Protein AF-A0A0K1Q9J6-F1 (afdb_monomer_lite)

Structure (mmCIF, N/CA/C/O backbone):
data_AF-A0A0K1Q9J6-F1
#
_entry.id   AF-A0A0K1Q9J6-F1
#
loop_
_atom_site.group_PDB
_atom_site.id
_atom_site.type_symbol
_atom_site.label_atom_id
_atom_site.label_alt_id
_atom_site.label_comp_id
_atom_site.label_asym_id
_atom_site.label_entity_id
_atom_site.label_seq_id
_atom_site.pdbx_PDB_ins_code
_atom_site.Cartn_x
_atom_site.Cartn_y
_atom_site.Cartn_z
_atom_site.occupancy
_atom_site.B_iso_or_equiv
_atom_site.auth_seq_id
_atom_site.auth_comp_id
_atom_site.auth_asym_id
_atom_site.auth_atom_id
_atom_site.pdbx_PDB_model_num
ATOM 1 N N . MET A 1 1 ? -48.939 3.874 54.088 1.00 57.50 1 MET A N 1
ATOM 2 C CA . MET A 1 1 ? -49.411 3.647 52.706 1.00 57.50 1 MET A CA 1
ATOM 3 C C . MET A 1 1 ? -49.747 2.174 52.577 1.00 57.50 1 MET A C 1
ATOM 5 O O . MET A 1 1 ? -48.909 1.376 52.983 1.00 57.50 1 MET A O 1
ATOM 9 N N . PRO A 1 2 ? -50.960 1.811 52.139 1.00 63.78 2 PRO A N 1
ATOM 10 C CA . PRO A 1 2 ? -51.358 0.412 52.052 1.00 63.78 2 PRO A CA 1
ATOM 11 C C . PRO A 1 2 ? -50.502 -0.307 51.004 1.00 63.78 2 PRO A C 1
ATOM 13 O O . PRO A 1 2 ? -50.187 0.255 49.955 1.00 63.78 2 PRO A O 1
ATOM 16 N N . TYR A 1 3 ? -50.098 -1.534 51.323 1.00 59.19 3 TYR A N 1
ATOM 17 C CA . TYR A 1 3 ? -49.205 -2.375 50.519 1.00 59.19 3 TYR A CA 1
ATOM 18 C C . TYR A 1 3 ? -49.756 -2.647 49.103 1.00 59.19 3 TYR A C 1
ATOM 20 O O . TYR A 1 3 ? -48.987 -2.824 48.162 1.00 59.19 3 TYR A O 1
ATOM 28 N N . GLU A 1 4 ? -51.077 -2.567 48.928 1.00 62.69 4 GLU A N 1
ATOM 29 C CA . GLU A 1 4 ? -51.769 -2.695 47.638 1.00 62.69 4 GLU A CA 1
ATOM 30 C C . GLU A 1 4 ? -51.355 -1.607 46.628 1.00 62.69 4 GLU A C 1
ATOM 32 O O . GLU A 1 4 ? -51.083 -1.913 45.471 1.00 62.69 4 GLU A O 1
ATOM 37 N N . ALA A 1 5 ? -51.138 -0.361 47.070 1.00 72.69 5 ALA A N 1
ATOM 38 C CA . ALA A 1 5 ? -50.730 0.736 46.181 1.00 72.69 5 ALA A CA 1
ATOM 39 C C . ALA A 1 5 ? -49.291 0.589 45.633 1.00 72.69 5 ALA A C 1
ATOM 41 O O . ALA A 1 5 ? -48.928 1.222 44.639 1.00 72.69 5 ALA A O 1
ATOM 42 N N . LEU A 1 6 ? -48.449 -0.227 46.279 1.00 75.38 6 LEU A N 1
ATOM 43 C CA . LEU A 1 6 ? -47.089 -0.522 45.813 1.00 75.38 6 LEU A CA 1
ATOM 44 C C . LEU A 1 6 ? -47.075 -1.629 44.750 1.00 75.38 6 LEU A C 1
ATOM 46 O O . LEU A 1 6 ? -46.288 -1.544 43.807 1.00 75.38 6 LEU A O 1
ATOM 50 N N . ALA A 1 7 ? -47.947 -2.634 44.873 1.00 78.62 7 ALA A N 1
ATOM 51 C CA . ALA A 1 7 ? -48.067 -3.709 43.889 1.00 78.62 7 ALA A CA 1
ATOM 52 C C . ALA A 1 7 ? -48.560 -3.176 42.532 1.00 78.62 7 ALA A C 1
ATOM 54 O O . ALA A 1 7 ? -47.941 -3.457 41.501 1.00 78.62 7 ALA A O 1
ATOM 55 N N . ASP A 1 8 ? -49.577 -2.311 42.547 1.00 87.31 8 ASP A N 1
ATOM 56 C CA . ASP A 1 8 ? -50.128 -1.690 41.335 1.00 87.31 8 ASP A CA 1
ATOM 57 C C . ASP A 1 8 ? -49.105 -0.792 40.626 1.00 87.31 8 ASP A C 1
ATOM 59 O O . ASP A 1 8 ? -48.989 -0.798 39.398 1.00 87.31 8 ASP A O 1
ATOM 63 N N . ARG A 1 9 ? -48.282 -0.067 41.394 1.00 89.62 9 ARG A N 1
ATOM 64 C CA . ARG A 1 9 ? -47.224 0.782 40.832 1.00 89.62 9 ARG A CA 1
ATOM 65 C C . ARG A 1 9 ? -46.122 -0.034 40.157 1.00 89.62 9 ARG A C 1
ATOM 67 O O . ARG A 1 9 ? -45.640 0.370 39.099 1.00 89.62 9 ARG A O 1
ATOM 74 N N . THR A 1 10 ? -45.724 -1.167 40.736 1.00 92.81 10 THR A N 1
ATOM 75 C CA . THR A 1 10 ? -44.722 -2.059 40.128 1.00 92.81 10 THR A CA 1
ATOM 76 C C . THR A 1 10 ? -45.243 -2.685 38.837 1.00 92.81 10 THR A C 1
ATOM 78 O O . THR A 1 10 ? -44.521 -2.710 37.839 1.00 92.81 10 THR A O 1
ATOM 81 N N . ALA A 1 11 ? -46.501 -3.137 38.824 1.00 91.94 11 ALA A N 1
ATOM 82 C CA . ALA A 1 11 ? -47.131 -3.682 37.623 1.00 91.94 11 ALA A CA 1
ATOM 83 C C . ALA A 1 11 ? -47.214 -2.633 36.501 1.00 91.94 11 ALA A C 1
ATOM 85 O O . ALA A 1 11 ? -46.849 -2.918 35.359 1.00 91.94 11 ALA A O 1
ATOM 86 N N . TRP A 1 12 ? -47.600 -1.398 36.838 1.00 92.44 12 TRP A N 1
ATOM 87 C CA . TRP A 1 12 ? -47.637 -0.287 35.886 1.00 92.44 12 TRP A CA 1
ATOM 88 C C . TRP A 1 12 ? -46.248 0.052 35.324 1.00 92.44 12 TRP A C 1
ATOM 90 O O . TRP A 1 12 ? -46.089 0.152 34.108 1.00 92.44 12 TRP A O 1
ATOM 100 N N . LEU A 1 13 ? -45.221 0.169 36.178 1.00 94.38 13 LEU A N 1
ATOM 101 C CA . LEU A 1 13 ? -43.847 0.456 35.738 1.00 94.38 13 LEU A CA 1
ATOM 102 C C . LEU A 1 13 ? -43.291 -0.639 34.822 1.00 94.38 13 LEU A C 1
ATOM 104 O O . LEU A 1 13 ? -42.641 -0.331 33.824 1.00 94.38 13 LEU A O 1
ATOM 108 N N . LYS A 1 14 ? -43.568 -1.909 35.135 1.00 95.06 14 LYS A N 1
ATOM 109 C CA . LYS A 1 14 ? -43.167 -3.038 34.291 1.00 95.06 14 LYS A CA 1
ATOM 110 C C . LYS A 1 14 ? -43.821 -2.959 32.910 1.00 95.06 14 LYS A C 1
ATOM 112 O O . LYS A 1 14 ? -43.112 -3.065 31.915 1.00 95.06 14 LYS A O 1
ATOM 117 N N . ALA A 1 15 ? -45.128 -2.698 32.847 1.00 92.88 15 ALA A N 1
ATOM 118 C CA . ALA A 1 15 ? -45.839 -2.550 31.578 1.00 92.88 15 ALA A CA 1
ATOM 119 C C . ALA A 1 15 ? -45.291 -1.381 30.736 1.00 92.88 15 ALA A C 1
ATOM 121 O O . ALA A 1 15 ? -45.141 -1.508 29.522 1.00 92.88 15 ALA A O 1
ATOM 122 N N . GLN A 1 16 ? -44.931 -0.260 31.375 1.00 93.81 16 GLN A N 1
ATOM 123 C CA . GLN A 1 16 ? -44.287 0.869 30.692 1.00 93.81 16 GLN A CA 1
ATOM 124 C C . GLN A 1 16 ? -42.908 0.498 30.132 1.00 93.81 16 GLN A C 1
ATOM 126 O O . GLN A 1 16 ? -42.596 0.833 28.989 1.00 93.81 16 GLN A O 1
ATOM 131 N N . LEU A 1 17 ? -42.094 -0.225 30.905 1.00 92.12 17 LEU A N 1
ATOM 132 C CA . LEU A 1 17 ? -40.771 -0.667 30.464 1.00 92.12 17 LEU A CA 1
ATOM 133 C C . LEU A 1 17 ? -40.861 -1.669 29.305 1.00 92.12 17 LEU A C 1
ATOM 135 O O . LEU A 1 17 ? -40.131 -1.541 28.326 1.00 92.12 17 LEU A O 1
ATOM 139 N N . GLU A 1 18 ? -41.771 -2.639 29.382 1.00 93.06 18 GLU A N 1
ATOM 140 C CA . GLU A 1 18 ? -41.992 -3.618 28.310 1.00 93.06 18 GLU A CA 1
ATOM 141 C C . GLU A 1 18 ? -42.454 -2.936 27.015 1.00 93.06 18 GLU A C 1
ATOM 143 O O . GLU A 1 18 ? -41.951 -3.261 25.937 1.00 93.06 18 GLU A O 1
ATOM 148 N N . ALA A 1 19 ? -43.323 -1.924 27.113 1.00 86.69 19 ALA A N 1
ATOM 149 C CA . ALA A 1 19 ? -43.729 -1.115 25.966 1.00 86.69 19 ALA A CA 1
ATOM 150 C C . ALA A 1 19 ? -42.553 -0.325 25.357 1.00 86.69 19 ALA A C 1
ATOM 152 O O . ALA A 1 19 ? -42.403 -0.285 24.134 1.00 86.69 19 ALA A O 1
ATOM 153 N N . GLN A 1 20 ? -41.679 0.259 26.187 1.00 85.94 20 GLN A N 1
ATOM 154 C CA . GLN A 1 20 ? -40.478 0.964 25.717 1.00 85.94 20 GLN A CA 1
ATOM 155 C C . GLN A 1 20 ? -39.467 0.026 25.044 1.00 85.94 20 GLN A C 1
ATOM 157 O O . GLN A 1 20 ? -38.898 0.375 24.005 1.00 85.94 20 GLN A O 1
ATOM 162 N N . ILE A 1 21 ? -39.260 -1.172 25.596 1.00 84.38 21 ILE A N 1
ATOM 163 C CA . ILE A 1 21 ? -38.384 -2.194 25.006 1.00 84.38 21 ILE A CA 1
ATOM 164 C C . ILE A 1 21 ? -38.940 -2.648 23.655 1.00 84.38 21 ILE A C 1
ATOM 166 O O . ILE A 1 21 ? -38.194 -2.698 22.677 1.00 84.38 21 ILE A O 1
ATOM 170 N N . ALA A 1 22 ? -40.244 -2.921 23.567 1.00 81.75 22 ALA A N 1
ATOM 171 C CA . ALA A 1 22 ? -40.888 -3.311 22.315 1.00 81.75 22 ALA A CA 1
ATOM 172 C C . ALA A 1 22 ? -40.758 -2.219 21.238 1.00 81.75 22 ALA A C 1
ATOM 174 O O . ALA A 1 22 ? -40.391 -2.522 20.102 1.00 81.75 22 ALA A O 1
ATOM 175 N N . ALA A 1 23 ? -40.967 -0.948 21.603 1.00 78.56 23 ALA A N 1
ATOM 176 C CA . ALA A 1 23 ? -40.783 0.183 20.693 1.00 78.56 23 ALA A CA 1
ATOM 177 C C . ALA A 1 23 ? -39.324 0.324 20.222 1.00 78.56 23 ALA A C 1
ATOM 179 O O . ALA A 1 23 ? -39.070 0.546 19.038 1.00 78.56 23 ALA A O 1
ATOM 180 N N . THR A 1 24 ? -38.358 0.139 21.126 1.00 80.06 24 THR A N 1
ATOM 181 C CA . THR A 1 24 ? -36.923 0.206 20.799 1.00 80.06 24 THR A CA 1
ATOM 182 C C . THR A 1 24 ? -36.508 -0.939 19.874 1.00 80.06 24 THR A C 1
ATOM 184 O O . THR A 1 24 ? -35.831 -0.712 18.873 1.00 80.06 24 THR A O 1
ATOM 187 N N . ASN A 1 25 ? -36.967 -2.163 20.141 1.00 80.50 25 ASN A N 1
ATOM 188 C CA . ASN A 1 25 ? -36.672 -3.321 19.297 1.00 80.50 25 ASN A CA 1
ATOM 189 C C . ASN A 1 25 ? -37.279 -3.180 17.896 1.00 80.50 25 ASN A C 1
ATOM 191 O O . ASN A 1 25 ? -36.620 -3.506 16.912 1.00 80.50 25 ASN A O 1
ATOM 195 N N . ALA A 1 26 ? -38.492 -2.632 17.783 1.00 79.25 26 ALA A N 1
ATOM 196 C CA . ALA A 1 26 ? -39.108 -2.348 16.487 1.00 79.25 26 ALA A CA 1
ATOM 197 C C . ALA A 1 26 ? -38.316 -1.308 15.668 1.00 79.25 26 ALA A C 1
ATOM 199 O O . ALA A 1 26 ? -38.287 -1.381 14.443 1.00 79.25 26 ALA A O 1
ATOM 200 N N . ILE A 1 27 ? -37.644 -0.361 16.332 1.00 81.25 27 ILE A N 1
ATOM 201 C CA . ILE A 1 27 ? -36.769 0.636 15.694 1.00 81.25 27 ILE A CA 1
ATOM 202 C C . ILE A 1 27 ? -35.437 0.023 15.235 1.00 81.25 27 ILE A C 1
ATOM 204 O O . ILE A 1 27 ? -34.926 0.408 14.184 1.00 81.25 27 ILE A O 1
ATOM 208 N N . LEU A 1 28 ? -34.880 -0.907 16.016 1.00 80.56 28 LEU A N 1
ATOM 209 C CA . LEU A 1 28 ? -33.555 -1.496 15.787 1.00 80.56 28 LEU A CA 1
ATOM 210 C C . LEU A 1 28 ? -33.562 -2.748 14.902 1.00 80.56 28 LEU A C 1
ATOM 212 O O . LEU A 1 28 ? -32.494 -3.202 14.497 1.00 80.56 28 LEU A O 1
ATOM 216 N N . THR A 1 29 ? -34.732 -3.320 14.612 1.00 91.44 29 THR A N 1
ATOM 217 C CA . THR A 1 29 ? -34.830 -4.498 13.744 1.00 91.44 29 THR A CA 1
ATOM 218 C C . THR A 1 29 ? -34.425 -4.119 12.311 1.00 91.44 29 THR A C 1
ATOM 220 O O . THR A 1 29 ? -35.027 -3.200 11.748 1.00 91.44 29 THR A O 1
ATOM 223 N N . PRO A 1 30 ? -33.431 -4.803 11.707 1.00 93.25 30 PRO A N 1
ATOM 224 C CA . PRO A 1 30 ? -33.039 -4.580 10.319 1.00 93.25 30 PRO A CA 1
ATOM 225 C C . PRO A 1 30 ? -34.210 -4.725 9.346 1.00 93.25 30 PRO A C 1
ATOM 227 O O . PRO A 1 30 ? -35.015 -5.652 9.449 1.00 93.25 30 PRO A O 1
ATOM 230 N N . LEU A 1 31 ? -34.297 -3.811 8.383 1.00 95.00 31 LEU A N 1
ATOM 231 C CA . LEU A 1 31 ? -35.274 -3.876 7.302 1.00 95.00 31 LEU A CA 1
ATOM 232 C C . LEU A 1 31 ? -34.681 -4.645 6.124 1.00 95.00 31 LEU A C 1
ATOM 234 O O . LEU A 1 31 ? -33.583 -4.339 5.674 1.00 95.00 31 LEU A O 1
ATOM 238 N N . ALA A 1 32 ? -35.439 -5.578 5.554 1.00 95.50 32 ALA A N 1
ATOM 239 C CA . ALA A 1 32 ? -34.946 -6.424 4.466 1.00 95.50 32 ALA A CA 1
ATOM 240 C C . ALA A 1 32 ? -34.764 -5.694 3.115 1.00 95.50 32 ALA A C 1
ATOM 242 O O . ALA A 1 32 ? -34.179 -6.255 2.191 1.00 95.50 32 ALA A O 1
ATOM 243 N N . SER A 1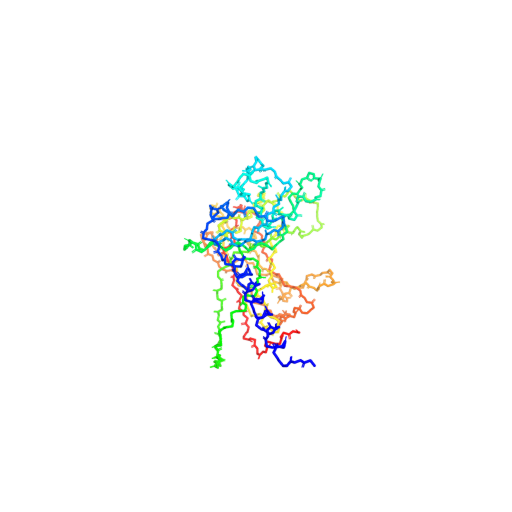 33 ? -35.321 -4.486 2.939 1.00 95.56 33 SER A N 1
ATOM 244 C CA . SER A 1 33 ? -35.256 -3.751 1.665 1.00 95.56 33 SER A CA 1
ATOM 245 C C . SER A 1 33 ? -35.577 -2.258 1.799 1.00 95.56 33 SER A C 1
ATOM 247 O O . SER A 1 33 ? -36.209 -1.828 2.765 1.00 95.56 33 SER A O 1
ATOM 249 N N . LEU A 1 34 ? -35.223 -1.472 0.774 1.00 94.19 34 LEU A N 1
ATOM 250 C CA . LEU A 1 34 ? -35.611 -0.057 0.661 1.00 94.19 34 LEU A CA 1
ATOM 251 C C . LEU A 1 34 ? -37.132 0.133 0.518 1.00 94.19 34 LEU A C 1
ATOM 253 O O . LEU A 1 34 ? -37.667 1.136 0.978 1.00 94.19 34 LEU A O 1
ATOM 257 N N . ALA A 1 35 ? -37.853 -0.840 -0.050 1.00 95.06 35 ALA A N 1
ATOM 258 C CA . ALA A 1 35 ? -39.316 -0.802 -0.100 1.00 95.06 35 ALA A CA 1
ATOM 259 C C . ALA A 1 35 ? -39.931 -0.898 1.308 1.00 95.06 35 ALA A C 1
ATOM 261 O O . ALA A 1 35 ? -40.886 -0.190 1.617 1.00 95.06 35 ALA A O 1
ATOM 262 N N . ALA A 1 36 ? -39.344 -1.723 2.186 1.00 94.56 36 ALA A N 1
ATOM 263 C CA . ALA A 1 36 ? -39.751 -1.793 3.589 1.00 94.56 36 ALA A CA 1
ATOM 264 C C . ALA A 1 36 ? -39.441 -0.489 4.346 1.00 94.56 36 ALA A C 1
ATOM 266 O O . ALA A 1 36 ? -40.216 -0.096 5.213 1.00 94.56 36 ALA A O 1
ATOM 267 N N . LEU A 1 37 ? -38.351 0.203 3.992 1.00 95.19 37 LEU A N 1
ATOM 268 C CA . LEU A 1 37 ? -38.031 1.533 4.519 1.00 95.19 37 LEU A CA 1
ATOM 269 C C . LEU A 1 37 ? -39.063 2.588 4.083 1.00 95.19 37 LEU A C 1
ATOM 271 O O . LEU A 1 37 ? -39.586 3.318 4.923 1.00 95.19 37 LEU A O 1
ATOM 275 N N . ALA A 1 38 ? -39.405 2.629 2.792 1.00 94.62 38 ALA A N 1
ATOM 276 C CA . ALA A 1 38 ? -40.402 3.549 2.237 1.00 94.62 38 ALA A CA 1
ATOM 277 C C . ALA A 1 38 ? -41.807 3.349 2.835 1.00 94.62 38 ALA A C 1
ATOM 279 O O . ALA A 1 38 ? -42.595 4.291 2.904 1.00 94.62 38 ALA A O 1
ATOM 280 N N . ALA A 1 39 ? -42.135 2.123 3.249 1.00 94.38 39 ALA A N 1
ATOM 281 C CA . ALA A 1 39 ? -43.439 1.746 3.790 1.00 94.38 39 ALA A CA 1
ATOM 282 C C . ALA A 1 39 ? -43.630 2.081 5.281 1.00 94.38 39 ALA A C 1
ATOM 284 O O . ALA A 1 39 ? -44.709 1.827 5.816 1.00 94.38 39 ALA A O 1
ATOM 285 N N . ILE A 1 40 ? -42.614 2.617 5.971 1.00 91.62 40 ILE A N 1
ATOM 286 C CA . ILE A 1 40 ? -42.753 3.021 7.376 1.00 91.62 40 ILE A CA 1
ATOM 287 C C . ILE A 1 40 ? -43.750 4.183 7.461 1.00 91.62 40 ILE A C 1
ATOM 289 O O . ILE A 1 40 ? -43.470 5.235 6.888 1.00 91.62 40 ILE A O 1
ATOM 293 N N . PRO A 1 41 ? -44.872 4.031 8.188 1.00 91.44 41 PRO A N 1
ATOM 294 C CA . PRO A 1 41 ? -45.864 5.086 8.306 1.00 91.44 41 PRO A CA 1
ATOM 295 C C . PRO A 1 41 ? -45.416 6.156 9.305 1.00 91.44 41 PRO A C 1
ATOM 297 O O . PRO A 1 41 ? -44.923 5.842 10.392 1.00 91.44 41 PRO A O 1
ATOM 300 N N . SER A 1 42 ? -45.647 7.414 8.953 1.00 88.12 42 SER A N 1
ATOM 301 C CA . SER A 1 42 ? -45.443 8.612 9.765 1.00 88.12 42 SER A CA 1
ATOM 302 C C . SER A 1 42 ? -44.098 8.652 10.501 1.00 88.12 42 SER A C 1
ATOM 304 O O . SER A 1 42 ? -44.083 8.813 11.727 1.00 88.12 42 SER A O 1
ATOM 306 N N . PRO A 1 43 ? -42.953 8.494 9.809 1.00 88.25 43 PRO A N 1
ATOM 307 C CA . PRO A 1 43 ? -41.658 8.566 10.466 1.00 88.25 43 PRO A CA 1
ATOM 308 C C . PRO A 1 43 ? -41.429 9.960 11.063 1.00 88.25 43 PRO A C 1
ATOM 310 O O . PRO A 1 43 ? -41.600 10.992 10.416 1.00 88.25 43 PRO A O 1
ATOM 313 N N . THR A 1 44 ? -41.014 10.004 12.328 1.00 91.12 44 THR A N 1
ATOM 314 C CA . THR A 1 44 ? -40.636 11.259 12.987 1.00 91.12 44 THR A CA 1
ATOM 315 C C . THR A 1 44 ? -39.329 11.778 12.387 1.00 91.12 44 THR A C 1
ATOM 317 O O . THR A 1 44 ? -38.443 10.987 12.050 1.00 91.12 44 THR A O 1
ATOM 320 N N . ASN A 1 45 ? -39.161 13.098 12.286 1.00 93.19 45 ASN A N 1
ATOM 321 C CA . ASN A 1 45 ? -37.906 13.690 11.822 1.00 93.19 45 ASN A CA 1
ATOM 322 C C . ASN A 1 45 ? -36.705 13.142 12.616 1.00 93.19 45 ASN A C 1
ATOM 324 O O . ASN A 1 45 ? -36.781 13.011 13.839 1.00 93.19 45 ASN A O 1
ATOM 328 N N . ARG A 1 46 ? -35.602 12.847 11.922 1.00 90.50 46 ARG A N 1
ATOM 329 C CA . ARG A 1 46 ? -34.374 12.223 12.450 1.00 90.50 46 ARG A CA 1
ATOM 330 C C . ARG A 1 46 ? -34.512 10.773 12.917 1.00 90.50 46 ARG A C 1
ATOM 332 O O . ARG A 1 46 ? -33.594 10.255 13.550 1.00 90.50 46 ARG A O 1
ATOM 339 N N . THR A 1 47 ? -35.607 10.092 12.589 1.00 91.06 47 THR A N 1
ATOM 340 C CA . THR A 1 47 ? -35.706 8.645 12.819 1.00 91.06 47 THR A CA 1
ATOM 341 C C . THR A 1 47 ? -34.613 7.921 12.035 1.00 91.06 47 THR A C 1
ATOM 343 O O . THR A 1 47 ? -34.469 8.152 10.838 1.00 91.06 47 THR A O 1
ATOM 346 N N . VAL A 1 48 ? -33.864 7.037 12.702 1.00 92.38 48 VAL A N 1
ATOM 347 C CA . VAL A 1 48 ? -32.810 6.223 12.079 1.00 92.38 48 VAL A CA 1
ATOM 348 C C . VAL A 1 48 ? -33.313 4.798 11.854 1.00 92.38 48 VAL A C 1
ATOM 350 O O . VAL A 1 48 ? -33.997 4.227 12.713 1.00 92.38 48 VAL A O 1
ATOM 353 N N . ARG A 1 49 ? -32.987 4.222 10.696 1.00 94.31 49 ARG A N 1
ATOM 354 C CA . ARG A 1 49 ? -33.272 2.824 10.345 1.00 94.31 49 ARG A CA 1
ATOM 355 C C . ARG A 1 49 ? -32.079 2.188 9.651 1.00 94.31 49 ARG A C 1
ATOM 357 O O . ARG A 1 49 ? -31.370 2.853 8.903 1.00 94.31 49 ARG A O 1
ATOM 364 N N . PHE A 1 50 ? -31.888 0.895 9.891 1.00 93.06 50 PHE A N 1
ATOM 365 C CA . PHE A 1 50 ? -30.909 0.080 9.182 1.00 93.06 50 PHE A CA 1
ATOM 366 C C . PHE A 1 50 ? -31.624 -0.789 8.147 1.00 93.06 50 PHE A C 1
ATOM 368 O O . PHE A 1 50 ? -32.612 -1.453 8.469 1.00 93.06 50 PHE A O 1
ATOM 375 N N . VAL A 1 51 ? -31.128 -0.777 6.914 1.00 94.75 51 VAL A N 1
ATOM 376 C CA . VAL A 1 51 ? -31.609 -1.620 5.820 1.00 94.75 51 VAL A CA 1
ATOM 377 C C . VAL A 1 51 ? -30.506 -2.603 5.445 1.00 94.75 51 VAL A C 1
ATOM 379 O O . VAL A 1 51 ? -29.387 -2.197 5.118 1.00 94.75 51 VAL A O 1
ATOM 382 N N . ASP A 1 52 ? -30.825 -3.894 5.459 1.00 91.94 52 ASP A N 1
ATOM 383 C CA . ASP A 1 52 ? -29.905 -4.957 5.070 1.00 91.94 52 ASP A CA 1
ATOM 384 C C . ASP A 1 52 ? -29.342 -4.686 3.674 1.00 91.94 52 ASP A C 1
ATOM 386 O O . ASP A 1 52 ? -30.082 -4.401 2.736 1.00 91.94 52 ASP A O 1
ATOM 390 N N . SER A 1 53 ? -28.022 -4.802 3.518 1.00 89.31 53 SER A N 1
ATOM 391 C CA . SER A 1 53 ? -27.279 -4.517 2.272 1.00 89.31 53 SER A CA 1
ATOM 392 C C . SER A 1 53 ? -27.139 -3.050 1.870 1.00 89.31 53 SER A C 1
ATOM 394 O O . SER A 1 53 ? -26.319 -2.760 0.999 1.00 89.31 53 SER A O 1
ATOM 396 N N . PHE A 1 54 ? -27.892 -2.138 2.490 1.00 88.56 54 PHE A N 1
ATOM 397 C CA . PHE A 1 54 ? -27.903 -0.720 2.120 1.00 88.56 54 PHE A CA 1
ATOM 398 C C . PHE A 1 54 ? -27.429 0.215 3.232 1.00 88.56 54 PHE A C 1
ATOM 400 O O . PHE A 1 54 ? -27.089 1.342 2.918 1.00 88.56 54 PHE A O 1
ATOM 407 N N . GLY A 1 55 ? -27.351 -0.221 4.492 1.00 91.88 55 GLY A N 1
ATOM 408 C CA . GLY A 1 55 ? -26.790 0.583 5.582 1.00 91.88 55 GLY A CA 1
ATOM 409 C C . GLY A 1 55 ? -27.821 1.432 6.330 1.00 91.88 55 GLY A C 1
ATOM 410 O O . GLY A 1 55 ? -28.985 1.049 6.456 1.00 91.88 55 GLY A O 1
ATOM 411 N N . PHE A 1 56 ? -27.375 2.556 6.897 1.00 92.75 56 PHE A N 1
ATOM 412 C CA . PHE A 1 56 ? -28.192 3.422 7.751 1.00 92.75 56 PHE A CA 1
ATOM 413 C C . PHE A 1 56 ? -28.851 4.556 6.969 1.00 92.75 56 PHE A C 1
ATOM 415 O O . PHE A 1 56 ? -28.217 5.224 6.151 1.00 92.75 56 PHE A O 1
ATOM 422 N N . PHE A 1 57 ? -30.113 4.820 7.295 1.00 94.12 57 PHE A N 1
ATOM 423 C CA . PHE A 1 57 ? -30.910 5.913 6.754 1.00 94.12 57 PHE A CA 1
ATOM 424 C C . PHE A 1 57 ? -31.483 6.768 7.880 1.00 94.12 57 PHE A C 1
ATOM 426 O O . PHE A 1 57 ? -31.887 6.249 8.921 1.00 94.12 57 PHE A O 1
ATOM 433 N N . ILE A 1 58 ? -31.553 8.076 7.646 1.00 94.12 58 ILE A N 1
ATOM 434 C CA . ILE A 1 58 ? -32.133 9.072 8.546 1.00 94.12 58 ILE A CA 1
ATOM 435 C C . ILE A 1 58 ? -33.299 9.737 7.824 1.00 94.12 58 ILE A C 1
ATOM 437 O O . ILE A 1 58 ? -33.127 10.261 6.726 1.00 94.12 58 ILE A O 1
ATOM 441 N N . PHE A 1 59 ? -34.478 9.739 8.438 1.00 94.50 59 PHE A N 1
ATOM 442 C CA . PHE A 1 59 ? -35.623 10.459 7.893 1.00 94.50 59 PHE A CA 1
ATOM 443 C C . PHE A 1 59 ? -35.464 11.972 8.084 1.00 94.50 59 PHE A C 1
ATOM 445 O O . PHE A 1 59 ? -35.213 12.434 9.201 1.00 94.50 59 PHE A O 1
ATOM 452 N N . ASP A 1 60 ? -35.637 12.740 7.013 1.00 93.56 60 ASP A N 1
ATOM 453 C CA . ASP A 1 60 ? -35.653 14.201 7.006 1.00 93.56 60 ASP A CA 1
ATOM 454 C C . ASP A 1 60 ? -37.019 14.699 6.521 1.00 93.56 60 ASP A C 1
ATOM 456 O O . ASP A 1 60 ? -37.339 14.656 5.330 1.00 93.56 60 ASP A O 1
ATOM 460 N N . SER A 1 61 ? -37.826 15.197 7.460 1.00 93.62 61 SER A N 1
ATOM 461 C CA . SER A 1 61 ? -39.171 15.711 7.175 1.00 93.62 61 SER A CA 1
ATOM 462 C C . SER A 1 61 ? -39.168 17.088 6.501 1.00 93.62 61 SER A C 1
ATOM 464 O O . SER A 1 61 ? -40.232 17.620 6.195 1.00 93.62 61 SER A O 1
ATOM 466 N N . THR A 1 62 ? -37.999 17.720 6.336 1.00 91.44 62 THR A N 1
ATOM 467 C CA . THR A 1 62 ? -37.872 19.028 5.668 1.00 91.44 62 THR A CA 1
ATOM 468 C C . THR A 1 62 ? -37.722 18.907 4.153 1.00 91.44 62 THR A C 1
ATOM 470 O O . THR A 1 62 ? -37.780 19.914 3.448 1.00 91.44 62 THR A O 1
ATOM 473 N N . LYS A 1 63 ? -37.533 17.682 3.650 1.00 88.31 63 LYS A N 1
ATOM 474 C CA . LYS A 1 63 ? -37.405 17.376 2.224 1.00 88.31 63 LYS A CA 1
ATOM 475 C C . LYS A 1 63 ? -38.743 16.985 1.620 1.00 88.31 63 LYS A C 1
ATOM 477 O O . LYS A 1 63 ? -39.619 16.467 2.311 1.00 88.31 63 LYS A O 1
ATOM 482 N N . SER A 1 64 ? -38.914 17.240 0.329 1.00 87.00 64 SER A N 1
ATOM 483 C CA . SER A 1 64 ? -40.096 16.784 -0.391 1.00 87.00 64 SER A CA 1
ATOM 484 C C . SER A 1 64 ? -39.842 15.395 -0.975 1.00 87.00 64 SER A C 1
ATOM 486 O O . SER A 1 64 ? 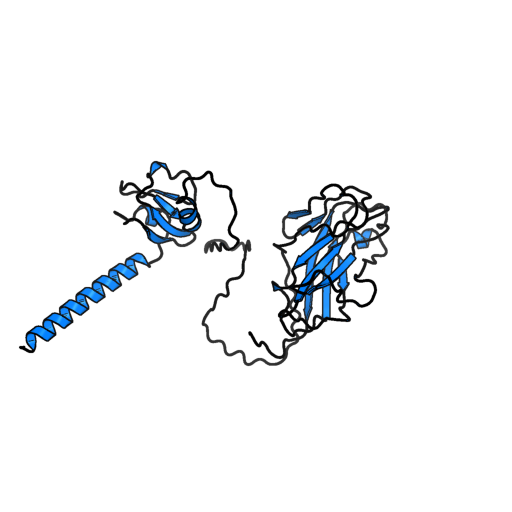-38.719 15.063 -1.344 1.00 87.00 64 SER A O 1
ATOM 488 N N . ALA A 1 65 ? -40.892 14.579 -1.094 1.00 81.69 65 ALA A N 1
ATOM 489 C CA . ALA A 1 65 ? -40.789 13.266 -1.736 1.00 81.69 65 ALA A CA 1
ATOM 490 C C . ALA A 1 65 ? -40.301 13.356 -3.198 1.00 81.69 65 ALA A C 1
ATOM 492 O O . ALA A 1 65 ? -39.723 12.404 -3.711 1.00 81.69 65 ALA A O 1
ATOM 493 N N . GLY A 1 66 ? -40.515 14.506 -3.850 1.00 82.50 66 GLY A N 1
ATOM 494 C CA . GLY A 1 66 ? -40.045 14.788 -5.205 1.00 82.50 66 GLY A CA 1
ATOM 495 C C . GLY A 1 66 ? -38.548 15.078 -5.308 1.00 82.50 66 GLY A C 1
ATOM 496 O O . GLY A 1 66 ? -38.045 15.116 -6.419 1.00 82.50 66 GLY A O 1
ATOM 497 N N . ASP A 1 67 ? -37.835 15.246 -4.188 1.00 82.06 67 ASP A N 1
ATOM 498 C CA . ASP A 1 67 ? -36.379 15.444 -4.189 1.00 82.06 67 ASP A CA 1
ATOM 499 C C . ASP A 1 67 ? -35.603 14.104 -4.236 1.00 82.06 67 ASP A C 1
ATOM 501 O O . ASP A 1 67 ? -34.377 14.101 -4.124 1.00 82.06 67 ASP A O 1
ATOM 505 N N . ALA A 1 68 ? -36.293 12.959 -4.369 1.00 78.88 68 ALA A N 1
ATOM 506 C CA . ALA A 1 68 ? -35.706 11.613 -4.417 1.00 78.88 68 ALA A CA 1
ATOM 507 C C . ALA A 1 68 ? -35.098 11.263 -5.791 1.00 78.88 68 ALA A C 1
ATOM 509 O O . ALA A 1 68 ? -35.443 10.245 -6.392 1.00 78.88 68 ALA A O 1
ATOM 510 N N . ASP A 1 69 ? -34.207 12.111 -6.301 1.00 79.81 69 ASP A N 1
ATOM 511 C CA . ASP A 1 69 ? -33.593 11.944 -7.628 1.00 79.81 69 ASP A CA 1
ATOM 512 C C . ASP A 1 69 ? -32.235 11.216 -7.587 1.00 79.81 69 ASP A C 1
ATOM 514 O O . ASP A 1 69 ? -31.549 11.091 -8.605 1.00 79.81 69 ASP A O 1
ATOM 518 N N . ASP A 1 70 ? -31.822 10.719 -6.420 1.00 81.62 70 ASP A N 1
ATOM 519 C CA . ASP A 1 70 ? -30.514 10.103 -6.214 1.00 81.62 70 ASP A CA 1
ATOM 520 C C . ASP A 1 70 ? -30.622 8.699 -5.581 1.00 81.62 70 ASP A C 1
ATOM 522 O O . ASP A 1 70 ? -31.561 8.412 -4.841 1.00 81.62 70 ASP A O 1
ATOM 526 N N . PRO A 1 71 ? -29.666 7.786 -5.846 1.00 81.06 71 PRO A N 1
ATOM 527 C CA . PRO A 1 71 ? -29.732 6.404 -5.357 1.00 81.06 71 PRO A CA 1
ATOM 528 C C . PRO A 1 71 ? -29.546 6.265 -3.835 1.00 81.06 71 PRO A C 1
ATOM 530 O O . PRO A 1 71 ? -29.596 5.149 -3.315 1.00 81.06 71 PRO A O 1
ATOM 533 N N . PHE A 1 72 ? -29.298 7.364 -3.121 1.00 88.62 72 PHE A N 1
ATOM 534 C CA . PHE A 1 72 ? -29.088 7.419 -1.677 1.00 88.62 72 PHE A CA 1
ATOM 535 C C . PHE A 1 72 ? -30.249 8.090 -0.933 1.00 88.62 72 PHE A C 1
ATOM 537 O O . PHE A 1 72 ? -30.163 8.268 0.289 1.00 88.62 72 PHE A O 1
ATOM 544 N N . SER A 1 73 ? -31.340 8.415 -1.630 1.00 92.69 73 SER A N 1
ATOM 545 C CA . SER A 1 73 ? -32.587 8.884 -1.040 1.00 92.69 73 SER A CA 1
ATOM 546 C C . SER A 1 73 ? -33.753 7.938 -1.350 1.00 92.69 73 SER A C 1
ATOM 548 O O . SER A 1 73 ? -33.824 7.303 -2.400 1.00 92.69 73 SER A O 1
ATOM 550 N N . VAL A 1 74 ? -34.671 7.791 -0.391 1.00 94.06 74 VAL A N 1
ATOM 551 C CA . VAL A 1 74 ? -35.890 6.984 -0.547 1.00 94.06 74 VAL A CA 1
ATOM 552 C C . VAL A 1 74 ? -37.087 7.792 -0.070 1.00 94.06 74 VAL A C 1
ATOM 554 O O . VAL A 1 74 ? -37.152 8.195 1.092 1.00 94.06 74 VAL A O 1
ATOM 557 N N . ALA A 1 75 ? -38.053 8.017 -0.956 1.00 94.12 75 ALA A N 1
ATOM 558 C CA . ALA A 1 75 ? -39.297 8.686 -0.600 1.00 94.12 75 ALA A CA 1
ATOM 559 C C . ALA A 1 75 ? -40.153 7.839 0.350 1.00 94.12 75 ALA A C 1
ATOM 561 O O . ALA A 1 75 ? -40.295 6.627 0.168 1.00 94.12 75 ALA A O 1
ATOM 562 N N . ALA A 1 76 ? -40.750 8.483 1.355 1.00 91.75 76 ALA A N 1
ATOM 563 C CA . ALA A 1 76 ? -41.807 7.858 2.140 1.00 91.75 76 ALA A CA 1
ATOM 564 C C . ALA A 1 76 ? -43.045 7.627 1.255 1.00 91.75 76 ALA A C 1
ATOM 566 O O . ALA A 1 76 ? -43.479 8.510 0.516 1.00 91.75 76 ALA A O 1
ATOM 567 N N . SER A 1 77 ? -43.596 6.415 1.304 1.00 89.62 77 SER A N 1
ATOM 568 C CA . SER A 1 77 ? -44.700 5.989 0.429 1.00 89.62 77 SER A CA 1
ATOM 569 C C . SER A 1 77 ? -46.093 6.262 1.002 1.00 89.62 77 SER A C 1
ATOM 571 O O . SER A 1 77 ? -47.091 6.106 0.303 1.00 89.62 77 SER A O 1
ATOM 573 N N . ASP A 1 78 ? -46.180 6.698 2.257 1.00 82.25 78 ASP A N 1
ATOM 574 C CA . ASP A 1 78 ? -47.431 6.945 2.980 1.00 82.25 78 ASP A CA 1
ATOM 575 C C . ASP A 1 78 ? -48.029 8.341 2.721 1.00 82.25 78 ASP A C 1
ATOM 577 O O . ASP A 1 78 ? -49.030 8.721 3.328 1.00 82.25 78 ASP A O 1
ATOM 581 N N . GLY A 1 79 ? -47.419 9.112 1.816 1.00 75.31 79 GLY A N 1
ATOM 582 C CA . GLY A 1 79 ? -47.828 10.476 1.490 1.00 75.31 79 GLY A CA 1
ATOM 583 C C . GLY A 1 79 ? -47.367 11.522 2.506 1.00 75.31 79 GLY A C 1
ATOM 584 O O . GLY A 1 79 ? -47.716 12.695 2.355 1.00 75.31 79 GLY A O 1
ATOM 585 N N . THR A 1 80 ? -46.578 11.146 3.521 1.00 77.88 80 THR A N 1
ATOM 586 C CA . THR A 1 80 ? -45.923 12.131 4.384 1.00 77.88 80 THR A CA 1
ATOM 587 C C . THR A 1 80 ? -44.831 12.872 3.619 1.00 77.88 80 THR A C 1
ATOM 589 O O . THR A 1 80 ? -44.106 12.310 2.799 1.00 77.88 80 THR A O 1
ATOM 592 N N . SER A 1 81 ? -44.720 14.179 3.859 1.00 82.62 81 SER A N 1
ATOM 593 C CA . SER A 1 81 ? -43.617 14.974 3.324 1.00 82.62 81 SER A CA 1
ATOM 594 C C . SER A 1 81 ? -42.314 14.574 4.024 1.00 82.62 81 SER A C 1
ATOM 596 O O . SER A 1 81 ? -42.174 14.790 5.231 1.00 82.62 81 SER A O 1
ATOM 598 N N . GLY A 1 82 ? -41.372 13.998 3.280 1.00 90.00 82 GLY A N 1
ATOM 599 C CA . GLY A 1 82 ? -40.027 13.706 3.765 1.00 90.00 82 GLY A CA 1
ATOM 600 C C . GLY A 1 82 ? -39.280 12.690 2.909 1.00 90.00 82 GLY A C 1
ATOM 601 O O . GLY A 1 82 ? -39.861 12.013 2.059 1.00 90.00 82 GLY A O 1
ATOM 602 N N . LEU A 1 83 ? -37.976 12.582 3.160 1.00 93.62 83 LEU A N 1
ATOM 603 C CA . LEU A 1 83 ? -37.091 11.606 2.526 1.00 93.62 83 LEU A CA 1
ATOM 604 C C . LEU A 1 83 ? -36.288 10.846 3.571 1.00 93.62 83 LEU A C 1
ATOM 606 O O . LEU A 1 83 ? -35.806 11.420 4.545 1.00 93.62 83 LEU A O 1
ATOM 610 N N . TRP A 1 84 ? -36.066 9.563 3.327 1.00 94.19 84 TRP A N 1
ATOM 611 C CA . TRP A 1 84 ? -35.000 8.821 3.977 1.00 94.19 84 TRP A CA 1
ATOM 612 C C . TRP A 1 84 ? -33.692 9.109 3.258 1.00 94.19 84 TRP A C 1
ATOM 614 O O . TRP A 1 84 ? -33.557 8.800 2.079 1.00 94.19 84 TRP A O 1
ATOM 624 N N . LEU A 1 85 ? -32.730 9.686 3.966 1.00 93.50 85 LEU A N 1
ATOM 625 C CA . LEU A 1 85 ? -31.403 9.988 3.445 1.00 93.50 85 LEU A CA 1
ATOM 626 C C . LEU A 1 85 ? -30.415 8.970 3.995 1.00 93.50 85 LEU A C 1
ATOM 628 O O . LEU A 1 85 ? -30.345 8.773 5.210 1.00 93.50 85 LEU A O 1
ATOM 632 N N . HIS A 1 86 ? -29.628 8.346 3.128 1.00 92.38 86 HIS A N 1
ATOM 633 C CA . HIS A 1 86 ? -28.526 7.505 3.574 1.00 92.38 86 HIS A CA 1
ATOM 634 C C . HIS A 1 86 ? -27.566 8.341 4.446 1.00 92.38 86 HIS A C 1
ATOM 636 O O . HIS A 1 86 ? -27.236 9.478 4.095 1.00 92.38 86 HIS A O 1
ATOM 642 N N . GLU A 1 87 ? -27.115 7.806 5.587 1.00 80.62 87 GLU A N 1
ATOM 643 C CA . GLU A 1 87 ? -26.393 8.549 6.643 1.00 80.62 87 GLU A CA 1
ATOM 644 C C . GLU A 1 87 ? -25.168 9.313 6.112 1.00 80.62 87 GLU A C 1
ATOM 646 O O . GLU A 1 87 ? -24.867 10.419 6.558 1.00 80.62 87 GLU A O 1
ATOM 651 N N . LEU A 1 88 ? -24.530 8.773 5.075 1.00 71.81 88 LEU A N 1
ATOM 652 C CA . LEU A 1 88 ? -23.431 9.422 4.360 1.00 71.81 88 LEU A CA 1
ATOM 653 C C . LEU A 1 88 ? -23.742 10.790 3.762 1.00 71.81 88 LEU A C 1
ATOM 655 O O . LEU A 1 88 ? -22.816 11.557 3.538 1.00 71.81 88 LEU A O 1
ATOM 659 N N . PHE A 1 89 ? -25.003 11.079 3.454 1.00 59.94 89 PHE A N 1
ATOM 660 C CA . PHE A 1 89 ? -25.430 12.300 2.771 1.00 59.94 89 PHE A CA 1
ATOM 661 C C . PHE A 1 89 ? -26.178 13.259 3.708 1.00 59.94 89 PHE A C 1
ATOM 663 O O . PHE A 1 89 ? -26.213 14.467 3.460 1.00 59.94 89 PHE A O 1
ATOM 670 N N . ALA A 1 90 ? -26.714 12.760 4.827 1.00 57.09 90 ALA A N 1
ATOM 671 C CA . ALA A 1 90 ? -27.497 13.552 5.778 1.00 57.09 90 ALA A CA 1
ATOM 672 C C . ALA A 1 90 ? -26.675 14.649 6.493 1.00 57.09 90 ALA A C 1
ATOM 674 O O . ALA A 1 90 ? -27.219 15.686 6.875 1.00 57.09 90 ALA A O 1
ATOM 675 N N . THR A 1 91 ? -25.362 14.465 6.647 1.00 53.97 91 THR A N 1
ATOM 676 C CA . THR A 1 91 ? -24.446 15.452 7.252 1.00 53.97 91 THR A CA 1
ATOM 677 C C . THR A 1 91 ? -24.017 16.569 6.297 1.00 53.97 91 THR A C 1
ATOM 679 O O . THR A 1 91 ? -23.555 17.609 6.761 1.00 53.97 91 THR A O 1
ATOM 682 N N . PHE A 1 92 ? -24.205 16.411 4.982 1.00 50.16 92 PHE A N 1
ATOM 683 C CA . PHE A 1 92 ? -23.687 17.349 3.976 1.00 50.16 92 PHE A CA 1
ATOM 684 C C . PHE A 1 92 ? -24.675 18.460 3.584 1.00 50.16 92 PHE A C 1
ATOM 686 O O . PHE A 1 92 ? -24.252 19.537 3.168 1.00 50.16 92 PHE A O 1
ATOM 693 N N . ASN A 1 93 ? -25.982 18.248 3.768 1.00 51.53 93 ASN A N 1
ATOM 694 C CA . ASN A 1 93 ? -27.025 19.170 3.294 1.00 51.53 93 ASN A CA 1
ATOM 695 C C . ASN A 1 93 ? -27.459 20.257 4.295 1.00 51.53 93 ASN A C 1
ATOM 697 O O . ASN A 1 93 ? -28.294 21.096 3.960 1.00 51.53 93 ASN A O 1
ATOM 701 N N . ALA A 1 94 ? -26.894 20.297 5.505 1.00 51.84 94 ALA A N 1
ATOM 702 C CA . ALA A 1 94 ? -27.299 21.260 6.535 1.00 51.84 94 ALA A CA 1
ATOM 703 C C . ALA A 1 94 ? -26.719 22.686 6.356 1.00 51.84 94 ALA A C 1
ATOM 705 O O . ALA A 1 94 ? -27.084 23.576 7.118 1.00 51.84 94 ALA A O 1
ATOM 706 N N . ALA A 1 95 ? -25.830 22.926 5.378 1.00 46.91 95 ALA A N 1
ATOM 707 C CA . ALA A 1 95 ? -25.011 24.150 5.316 1.00 46.91 95 ALA A CA 1
ATOM 708 C C . ALA A 1 95 ? -25.240 25.086 4.105 1.00 46.91 95 ALA A C 1
ATOM 710 O O . ALA A 1 95 ? -24.453 26.008 3.913 1.00 46.91 95 ALA A O 1
ATOM 711 N N . GLY A 1 96 ? -26.290 24.900 3.292 1.00 43.81 96 GLY A N 1
ATOM 712 C CA . GLY A 1 96 ? -26.765 25.913 2.324 1.00 43.81 96 GLY A CA 1
ATOM 713 C C . GLY A 1 96 ? -25.768 26.422 1.262 1.00 43.81 96 GLY A C 1
ATOM 714 O O . GLY A 1 96 ? -26.018 27.459 0.652 1.00 43.81 96 GLY A O 1
ATOM 715 N N . GLY A 1 97 ? -24.649 25.732 1.029 1.00 41.25 97 GLY A N 1
ATOM 716 C CA . GLY A 1 97 ? -23.603 26.125 0.081 1.00 41.25 97 GLY A CA 1
ATOM 717 C C . GLY A 1 97 ? -23.335 25.043 -0.963 1.00 41.25 97 GLY A C 1
ATOM 718 O O . GLY A 1 97 ? -23.435 23.855 -0.672 1.00 41.25 97 GLY A O 1
ATOM 719 N N . ILE A 1 98 ? -22.993 25.471 -2.182 1.00 37.31 98 ILE A N 1
ATOM 720 C CA . ILE A 1 98 ? -22.689 24.619 -3.344 1.00 37.31 98 ILE A CA 1
ATOM 721 C C . ILE A 1 98 ? -21.684 23.519 -2.937 1.00 37.31 98 ILE A C 1
ATOM 723 O O . ILE A 1 98 ? -20.579 23.853 -2.493 1.00 37.31 98 ILE A O 1
ATOM 727 N N . PRO A 1 99 ? -22.015 22.222 -3.077 1.00 40.22 99 PRO A N 1
ATOM 728 C CA . PRO A 1 99 ? -21.167 21.159 -2.561 1.00 40.22 99 PRO A CA 1
ATOM 729 C C . PRO A 1 99 ? -19.892 21.014 -3.402 1.00 40.22 99 PRO A C 1
ATOM 731 O O . PRO A 1 99 ? -19.933 20.703 -4.591 1.00 40.22 99 PRO A O 1
ATOM 734 N N . ARG A 1 100 ? -18.731 21.193 -2.761 1.00 34.34 100 ARG A N 1
ATOM 735 C CA . ARG A 1 100 ? -17.460 20.625 -3.227 1.00 34.34 100 ARG A CA 1
ATOM 736 C C . ARG A 1 100 ? -17.281 19.264 -2.568 1.00 34.34 100 ARG A C 1
ATOM 738 O O . ARG A 1 100 ? -17.159 19.171 -1.350 1.00 34.34 100 ARG A O 1
ATOM 745 N N . MET A 1 101 ? -17.241 18.221 -3.388 1.00 33.34 101 MET A N 1
ATOM 746 C CA . MET A 1 101 ? -16.959 16.846 -2.988 1.00 33.34 101 MET A CA 1
ATOM 747 C C . MET A 1 101 ? -15.556 16.755 -2.369 1.00 33.34 101 MET A C 1
ATOM 749 O O . MET A 1 101 ? -14.554 16.664 -3.071 1.00 33.34 101 MET A O 1
ATOM 753 N N . THR A 1 102 ? -15.484 16.788 -1.039 1.00 33.88 102 THR A N 1
ATOM 754 C CA . THR A 1 102 ? -14.327 16.293 -0.288 1.00 33.88 102 THR A CA 1
ATOM 755 C C . THR A 1 102 ? -14.773 14.995 0.364 1.00 33.88 102 THR A C 1
ATOM 757 O O . THR A 1 102 ? -15.460 15.024 1.381 1.00 33.88 102 THR A O 1
ATOM 760 N N . ILE A 1 103 ? -14.463 13.856 -0.262 1.00 36.31 103 ILE A N 1
ATOM 761 C CA . ILE A 1 103 ? -14.763 12.542 0.317 1.00 36.31 103 ILE A CA 1
ATOM 762 C C . ILE A 1 103 ? -14.012 12.441 1.651 1.00 36.31 103 ILE A C 1
ATOM 764 O O . ILE A 1 103 ? -12.779 12.406 1.676 1.00 36.31 103 ILE A O 1
ATOM 768 N N . ALA A 1 104 ? -14.753 12.415 2.759 1.00 34.06 104 ALA A N 1
ATOM 769 C CA . ALA A 1 104 ? -14.204 12.049 4.055 1.00 34.06 104 ALA A CA 1
ATOM 770 C C . ALA A 1 104 ? -13.770 10.574 4.008 1.00 34.06 104 ALA A C 1
ATOM 772 O O . ALA A 1 104 ? -14.465 9.713 3.477 1.00 34.06 104 ALA A O 1
ATOM 773 N N . LYS A 1 105 ? -12.574 10.313 4.529 1.00 34.94 105 LYS A N 1
ATOM 774 C CA . LYS A 1 105 ? -11.702 9.173 4.211 1.00 34.94 105 LYS A CA 1
ATOM 775 C C . LYS A 1 105 ? -12.131 7.811 4.785 1.00 34.94 105 LYS A C 1
ATOM 777 O O . LYS A 1 105 ? -11.371 6.859 4.657 1.00 34.94 105 LYS A O 1
ATOM 782 N N . ASP A 1 106 ? -13.314 7.699 5.386 1.00 34.41 106 ASP A N 1
ATOM 783 C CA . ASP A 1 106 ? -13.728 6.516 6.147 1.00 34.41 106 ASP A CA 1
ATOM 784 C C . ASP A 1 106 ? -15.206 6.178 5.926 1.00 34.41 106 ASP A C 1
ATOM 786 O O . ASP A 1 106 ? -16.068 6.477 6.749 1.00 34.41 106 ASP A O 1
ATOM 790 N N . LEU A 1 107 ? -15.492 5.522 4.801 1.00 37.84 107 LEU A N 1
ATOM 791 C CA . LEU A 1 107 ? -16.784 4.903 4.540 1.00 37.84 107 LEU A CA 1
ATOM 792 C C . LEU A 1 107 ? -16.610 3.404 4.284 1.00 37.84 107 LEU A C 1
ATOM 794 O O . LEU A 1 107 ? -15.932 3.001 3.341 1.00 37.84 107 LEU A O 1
ATOM 798 N N . ILE A 1 108 ? -17.281 2.587 5.094 1.00 34.91 108 ILE A N 1
ATOM 799 C CA . ILE A 1 108 ? -17.436 1.147 4.887 1.00 34.91 108 ILE A CA 1
ATOM 800 C C . ILE A 1 108 ? -18.884 0.881 4.462 1.00 34.91 108 ILE A C 1
ATOM 802 O O . ILE A 1 108 ? -19.803 1.065 5.255 1.00 34.91 108 ILE A O 1
ATOM 806 N N . VAL A 1 109 ? -19.084 0.412 3.229 1.00 34.53 109 VAL A N 1
ATOM 807 C CA . VAL A 1 109 ? -20.356 -0.166 2.765 1.00 34.53 109 VAL A CA 1
ATOM 808 C C . VAL A 1 109 ? -20.190 -1.684 2.762 1.00 34.53 109 VAL A C 1
ATOM 810 O O . VAL A 1 109 ? -19.297 -2.202 2.092 1.00 34.53 109 VAL A O 1
ATOM 813 N N . MET A 1 110 ? -21.011 -2.410 3.523 1.00 30.02 110 MET A N 1
ATOM 814 C CA . MET A 1 110 ? -21.051 -3.876 3.478 1.00 30.02 110 MET A CA 1
ATOM 815 C C . MET A 1 110 ? -22.312 -4.329 2.741 1.00 30.02 110 MET A C 1
ATOM 817 O O . MET A 1 110 ? -23.421 -4.058 3.191 1.00 30.02 110 MET A O 1
ATOM 821 N N . ASN A 1 111 ? -22.131 -5.038 1.627 1.00 33.88 111 ASN A N 1
ATOM 822 C CA . ASN A 1 111 ? -23.202 -5.681 0.870 1.00 33.88 111 ASN A CA 1
ATOM 823 C C . ASN A 1 111 ? -23.108 -7.213 1.072 1.00 33.88 111 ASN A C 1
ATOM 825 O O . ASN A 1 111 ? -22.099 -7.798 0.678 1.00 33.88 111 ASN A O 1
ATOM 829 N N . PRO A 1 112 ? -24.101 -7.880 1.688 1.00 37.03 112 PRO A N 1
ATOM 830 C CA . PRO A 1 112 ? -24.084 -9.315 1.969 1.00 37.03 112 PRO A CA 1
ATOM 831 C C . PRO A 1 112 ? -24.443 -10.212 0.763 1.00 37.03 112 PRO A C 1
ATOM 833 O O . PRO A 1 112 ? -24.534 -11.424 0.932 1.00 37.03 112 PRO A O 1
ATOM 836 N N . GLY A 1 113 ? -24.637 -9.667 -0.448 1.00 32.38 113 GLY A N 1
ATOM 837 C CA . GLY A 1 113 ? -25.186 -10.422 -1.589 1.00 32.38 113 GLY A CA 1
ATOM 838 C C . GLY A 1 113 ? -24.228 -10.890 -2.697 1.00 32.38 113 GLY A C 1
ATOM 839 O O . GLY A 1 113 ? -24.675 -11.617 -3.580 1.00 32.38 113 GLY A O 1
ATOM 840 N N . TYR A 1 114 ? -22.943 -10.514 -2.704 1.00 32.09 114 TYR A N 1
ATOM 841 C CA . TYR A 1 114 ? -22.029 -10.841 -3.816 1.00 32.09 114 TYR A CA 1
ATOM 842 C C . TYR A 1 114 ? -20.786 -11.624 -3.353 1.00 32.09 114 TYR A C 1
ATOM 844 O O . TYR A 1 114 ? -20.062 -11.142 -2.485 1.00 32.09 114 TYR A O 1
ATOM 852 N N . PRO A 1 115 ? -20.446 -12.776 -3.972 1.00 30.67 115 PRO A N 1
ATOM 853 C CA . PRO A 1 115 ? -19.190 -13.491 -3.721 1.00 30.67 115 PRO A CA 1
ATOM 854 C C . PRO A 1 115 ? -17.989 -12.890 -4.480 1.00 30.67 115 PRO A C 1
ATOM 856 O O . PRO A 1 115 ? -16.971 -13.557 -4.656 1.00 30.67 115 PRO A O 1
ATOM 859 N N . VAL A 1 116 ? -18.079 -11.636 -4.934 1.00 28.78 116 VAL A N 1
ATOM 860 C CA . VAL A 1 116 ? -16.962 -10.927 -5.569 1.00 28.78 116 VAL A CA 1
ATOM 861 C C . VAL A 1 116 ? -16.426 -9.903 -4.577 1.00 28.78 116 VAL A C 1
ATOM 863 O O . VAL A 1 116 ? -17.007 -8.841 -4.368 1.00 28.78 116 VAL A O 1
ATOM 866 N N . PHE A 1 117 ? -15.310 -10.242 -3.938 1.00 30.56 117 PHE A N 1
ATOM 867 C CA . PHE A 1 117 ? -14.571 -9.334 -3.069 1.00 30.56 117 PHE A CA 1
ATOM 868 C C . PHE A 1 117 ? -13.938 -8.212 -3.904 1.00 30.56 117 PHE A C 1
ATOM 870 O O . PHE A 1 117 ? -12.803 -8.332 -4.356 1.00 30.56 117 PHE A O 1
ATOM 877 N N . GLN A 1 118 ? -14.646 -7.097 -4.083 1.00 28.03 118 GLN A N 1
ATOM 878 C CA . GLN A 1 118 ? -14.014 -5.815 -4.400 1.00 28.03 118 GLN A CA 1
ATOM 879 C C . GLN A 1 118 ? -13.738 -5.081 -3.086 1.00 28.03 118 GLN A C 1
ATOM 881 O O . GLN A 1 118 ? -14.606 -4.456 -2.481 1.00 28.03 118 GLN A O 1
ATOM 886 N N . THR A 1 119 ? -12.513 -5.224 -2.585 1.00 32.09 119 THR A N 1
ATOM 887 C CA . THR A 1 119 ? -12.061 -4.592 -1.343 1.00 32.09 119 THR A CA 1
ATOM 888 C C . THR A 1 119 ? -11.757 -3.109 -1.552 1.00 32.09 119 THR A C 1
ATOM 890 O O . THR A 1 119 ? -10.643 -2.747 -1.915 1.00 32.09 119 THR A O 1
ATOM 893 N N . TYR A 1 120 ? -12.708 -2.242 -1.206 1.00 29.09 120 TYR A N 1
ATOM 894 C CA . TYR A 1 120 ? -12.381 -0.957 -0.584 1.00 29.09 120 TYR A CA 1
ATOM 895 C C . TYR A 1 120 ? -12.353 -1.191 0.930 1.00 29.09 120 TYR A C 1
ATOM 897 O O . TYR A 1 120 ? -13.389 -1.434 1.543 1.00 29.09 120 TYR A O 1
ATOM 905 N N . ARG A 1 121 ? -11.167 -1.199 1.549 1.00 36.88 121 ARG A N 1
ATOM 906 C CA . ARG A 1 121 ? -11.046 -1.273 3.015 1.00 36.88 121 ARG A CA 1
ATOM 907 C C . ARG A 1 121 ? -10.160 -0.151 3.537 1.00 36.88 121 ARG A C 1
ATOM 909 O O . ARG A 1 121 ? -8.949 -0.169 3.326 1.00 36.88 121 ARG A O 1
ATOM 916 N N . SER A 1 122 ? -10.774 0.779 4.269 1.00 34.19 122 SER A N 1
ATOM 917 C CA . SER A 1 122 ? -10.113 1.457 5.382 1.00 34.19 122 SER A CA 1
ATOM 918 C C . SER A 1 122 ? -10.322 0.641 6.665 1.00 34.19 122 SER A C 1
ATOM 920 O O . SER A 1 122 ? -11.202 -0.215 6.783 1.00 34.19 122 SER A O 1
ATOM 922 N N . SER A 1 123 ? -9.389 0.809 7.587 1.00 34.50 123 SER A N 1
ATOM 923 C CA . SER A 1 123 ? -9.184 0.009 8.786 1.00 34.50 123 SER A CA 1
ATOM 924 C C . SER A 1 123 ? -10.248 0.248 9.863 1.00 34.50 123 SER A C 1
ATOM 926 O O . SER A 1 123 ? -10.184 1.247 10.572 1.00 34.50 123 SER A O 1
ATOM 928 N N . VAL A 1 124 ? -11.126 -0.734 10.087 1.00 28.98 124 VAL A N 1
ATOM 929 C CA . VAL A 1 124 ? -11.838 -0.917 11.362 1.00 28.98 124 VAL A CA 1
ATOM 930 C C . VAL A 1 124 ? -11.473 -2.288 11.925 1.00 28.98 124 VAL A C 1
ATOM 932 O O . VAL A 1 124 ? -11.628 -3.316 11.264 1.00 28.98 124 VAL A O 1
ATOM 935 N N . LYS A 1 125 ? -10.965 -2.301 13.163 1.00 31.94 125 LYS A N 1
ATOM 936 C CA . LYS A 1 125 ? -10.854 -3.512 13.981 1.00 31.94 125 LYS A CA 1
ATOM 937 C C . LYS A 1 125 ? -12.269 -4.037 14.229 1.00 31.94 125 LYS A C 1
ATOM 939 O O . LYS A 1 125 ? -12.975 -3.525 15.090 1.00 31.94 125 LYS A O 1
ATOM 944 N N . CYS A 1 126 ? -12.678 -5.070 13.506 1.00 28.03 126 CYS A N 1
ATOM 945 C CA . CYS A 1 126 ? -13.779 -5.919 13.936 1.00 28.03 126 CYS A CA 1
ATOM 946 C C . CYS A 1 126 ? -13.289 -6.753 15.127 1.00 28.03 126 CYS A C 1
ATOM 948 O O . CYS A 1 126 ? -12.563 -7.735 14.963 1.00 28.03 126 CYS A O 1
ATOM 950 N N . LEU A 1 127 ? -13.645 -6.324 16.339 1.00 26.09 127 LEU A N 1
ATOM 951 C CA . LEU A 1 127 ? -13.521 -7.142 17.539 1.00 26.09 127 LEU A CA 1
ATOM 952 C C . LEU A 1 127 ? -14.638 -8.195 17.478 1.00 26.09 127 LEU A C 1
ATOM 954 O O . LEU A 1 127 ? -15.732 -7.991 17.991 1.00 26.09 127 LEU A O 1
ATOM 958 N N . SER A 1 128 ? -14.389 -9.300 16.774 1.00 30.89 128 SER A N 1
ATOM 959 C CA . SER A 1 128 ? -15.196 -10.505 16.955 1.00 30.89 128 SER A CA 1
ATOM 960 C C . SER A 1 128 ? -14.758 -11.133 18.274 1.00 30.89 128 SER A C 1
ATOM 962 O O . SER A 1 128 ? -13.679 -11.719 18.362 1.00 30.89 128 SER A O 1
ATOM 964 N N . LEU A 1 129 ? -15.571 -10.960 19.315 1.00 30.59 129 LEU A N 1
ATOM 965 C CA . LEU A 1 129 ? -15.521 -11.789 20.516 1.00 30.59 129 LEU A CA 1
ATOM 966 C C . LEU A 1 129 ? -15.996 -13.192 20.123 1.00 30.59 129 LEU A C 1
ATOM 968 O O . LEU A 1 129 ? -17.164 -13.538 20.261 1.00 30.59 129 LEU A O 1
ATOM 972 N N . HIS A 1 130 ? -15.084 -13.979 19.566 1.00 27.02 130 HIS A N 1
ATOM 973 C CA . HIS A 1 130 ? -15.115 -15.428 19.682 1.00 27.02 130 HIS A CA 1
ATOM 974 C C . HIS A 1 130 ? -13.830 -15.819 20.401 1.00 27.02 130 HIS A C 1
ATOM 976 O O . HIS A 1 130 ? -12.735 -15.658 19.862 1.00 27.02 130 HIS A O 1
ATOM 982 N N . ASP A 1 131 ? -13.982 -16.278 21.641 1.00 36.34 131 ASP A N 1
ATOM 983 C CA . ASP A 1 131 ? -12.921 -16.876 22.441 1.00 36.34 131 ASP A CA 1
ATOM 984 C C . ASP A 1 131 ? -12.267 -18.023 21.662 1.00 36.34 131 ASP A C 1
ATOM 986 O O . ASP A 1 131 ? -12.757 -19.150 21.635 1.00 36.34 131 ASP A O 1
ATOM 990 N N . TYR A 1 132 ? -11.125 -17.741 21.041 1.00 26.50 132 TYR A N 1
ATOM 991 C CA . TYR A 1 132 ? -10.174 -18.760 20.629 1.00 26.50 132 TYR A CA 1
ATOM 992 C C . TYR A 1 132 ? -8.891 -18.529 21.422 1.00 26.50 132 TYR A C 1
ATOM 994 O O . TYR A 1 132 ? -8.091 -17.642 21.122 1.00 26.50 132 TYR A O 1
ATOM 1002 N N . ARG A 1 133 ? -8.699 -19.341 22.469 1.00 30.36 133 ARG A N 1
ATOM 1003 C CA . ARG A 1 133 ? -7.383 -19.548 23.079 1.00 30.36 133 ARG A CA 1
ATOM 1004 C C . ARG A 1 133 ? -6.437 -20.023 21.979 1.00 30.36 133 ARG A C 1
ATOM 1006 O O . ARG A 1 133 ? -6.497 -21.181 21.581 1.00 30.36 133 ARG A O 1
ATOM 1013 N N . ILE A 1 134 ? -5.545 -19.154 21.517 1.00 31.55 134 ILE A N 1
ATOM 1014 C CA . ILE A 1 134 ? -4.389 -19.576 20.727 1.00 31.55 134 ILE A CA 1
ATOM 1015 C C . ILE A 1 134 ? -3.237 -19.778 21.704 1.00 31.55 134 ILE A C 1
ATOM 1017 O O . ILE A 1 134 ? -2.506 -18.855 22.056 1.00 31.55 134 ILE A O 1
ATOM 1021 N N . THR A 1 135 ? -3.108 -21.013 22.175 1.00 39.19 135 THR A N 1
ATOM 1022 C CA . THR A 1 135 ? -1.844 -21.536 22.681 1.00 39.19 135 THR A CA 1
ATOM 1023 C C . THR A 1 135 ? -1.124 -22.144 21.487 1.00 39.19 135 THR A C 1
ATOM 1025 O O . THR A 1 135 ? -1.276 -23.331 21.251 1.00 39.19 135 THR A O 1
ATOM 1028 N N . GLU A 1 136 ? -0.380 -21.358 20.706 1.00 38.25 136 GLU A N 1
ATOM 1029 C CA . GLU A 1 136 ? 0.512 -21.929 19.689 1.00 38.25 136 GLU A CA 1
ATOM 1030 C C . GLU A 1 136 ? 1.797 -21.105 19.526 1.00 38.25 136 GLU A C 1
ATOM 1032 O O . GLU A 1 136 ? 1.815 -19.961 19.073 1.00 38.25 136 GLU A O 1
ATOM 1037 N N . LEU A 1 137 ? 2.868 -21.753 19.985 1.00 38.84 137 LEU A N 1
ATOM 1038 C CA . LEU A 1 137 ? 4.280 -21.406 19.937 1.00 38.84 137 LEU A CA 1
ATOM 1039 C C . LEU A 1 137 ? 4.820 -21.338 18.494 1.00 38.84 137 LEU A C 1
ATOM 1041 O O . LEU A 1 137 ? 4.517 -22.191 17.667 1.00 38.84 137 LEU A O 1
ATOM 1045 N N . ASN A 1 138 ? 5.755 -20.408 18.272 1.00 32.91 138 ASN A N 1
ATOM 1046 C CA . ASN A 1 138 ? 6.912 -20.533 17.372 1.00 32.91 138 ASN A CA 1
ATOM 1047 C C . ASN A 1 138 ? 6.688 -21.190 15.996 1.00 32.91 138 ASN A C 1
ATOM 1049 O O . ASN A 1 138 ? 7.230 -22.257 15.712 1.00 32.91 138 ASN A O 1
ATOM 1053 N N . GLN A 1 139 ? 6.030 -20.484 15.077 1.00 28.95 139 GLN A N 1
ATOM 1054 C CA . GLN A 1 139 ? 6.257 -20.708 13.646 1.00 28.95 139 GLN A CA 1
ATOM 1055 C C . GLN A 1 139 ? 6.655 -19.403 12.959 1.00 28.95 139 GLN A C 1
ATOM 1057 O O . GLN A 1 139 ? 5.982 -18.381 13.090 1.00 28.95 139 GLN A O 1
ATOM 1062 N N . THR A 1 140 ? 7.775 -19.430 12.241 1.00 30.38 140 THR A N 1
ATOM 1063 C CA . THR A 1 140 ? 8.215 -18.378 11.318 1.00 30.38 140 THR A CA 1
ATOM 1064 C C . THR A 1 140 ? 7.226 -18.345 10.154 1.00 30.38 140 THR A C 1
ATOM 1066 O O . THR A 1 140 ? 7.307 -19.175 9.251 1.00 30.38 140 THR A O 1
ATOM 1069 N N . ARG A 1 141 ? 6.231 -17.453 10.181 1.00 34.66 141 ARG A N 1
ATOM 1070 C CA . ARG A 1 141 ? 5.288 -17.321 9.059 1.00 34.66 141 ARG A CA 1
ATOM 1071 C C . ARG A 1 141 ? 5.796 -16.263 8.087 1.00 34.66 141 ARG A C 1
ATOM 1073 O O . ARG A 1 141 ? 5.771 -15.080 8.410 1.00 34.66 141 ARG A O 1
ATOM 1080 N N . SER A 1 142 ? 6.179 -16.689 6.882 1.00 33.19 142 SER A N 1
ATOM 1081 C CA . SER A 1 142 ? 6.193 -15.791 5.726 1.00 33.19 142 SER A CA 1
ATOM 1082 C C . SER A 1 142 ? 4.743 -15.415 5.421 1.00 33.19 142 SER A C 1
ATOM 1084 O O . SER A 1 142 ? 3.924 -16.286 5.124 1.00 33.19 142 SER A O 1
ATOM 1086 N N . ARG A 1 143 ? 4.383 -14.140 5.585 1.00 35.12 143 ARG A N 1
ATOM 1087 C CA . ARG A 1 143 ? 3.068 -13.630 5.187 1.00 35.12 143 ARG A CA 1
ATOM 1088 C C . ARG A 1 143 ? 3.209 -12.977 3.818 1.00 35.12 143 ARG A C 1
ATOM 1090 O O . ARG A 1 143 ? 3.434 -11.776 3.728 1.00 35.12 143 ARG A O 1
ATOM 1097 N N . SER A 1 144 ? 3.038 -13.757 2.758 1.00 30.95 144 SER A N 1
ATOM 1098 C CA . SER A 1 144 ? 2.862 -13.213 1.412 1.00 30.95 144 SER A CA 1
ATOM 1099 C C . SER A 1 144 ? 1.420 -12.700 1.297 1.00 30.95 144 SER A C 1
ATOM 1101 O O . SER A 1 144 ? 0.493 -13.464 1.037 1.00 30.95 144 SER A O 1
ATOM 1103 N N . ALA A 1 145 ? 1.195 -11.417 1.576 1.00 34.12 145 ALA A N 1
ATOM 1104 C CA . ALA A 1 145 ? -0.034 -10.752 1.153 1.00 34.12 145 ALA A CA 1
ATOM 1105 C C . ALA A 1 145 ? 0.153 -10.299 -0.304 1.00 34.12 145 ALA A C 1
ATOM 1107 O O . ALA A 1 145 ? 1.212 -9.801 -0.661 1.00 34.12 145 ALA A O 1
ATOM 1108 N N . SER A 1 146 ? -0.840 -10.516 -1.164 1.00 35.38 146 SER A N 1
ATOM 1109 C CA . SER A 1 146 ? -0.880 -9.896 -2.493 1.00 35.38 146 SER A CA 1
ATOM 1110 C C . SER A 1 146 ? -1.507 -8.510 -2.316 1.00 35.38 146 SER A C 1
ATOM 1112 O O . SER A 1 146 ? -2.599 -8.397 -1.754 1.00 35.38 146 SER A O 1
ATOM 1114 N N . PHE A 1 147 ? -0.763 -7.453 -2.654 1.00 46.28 147 PHE A N 1
ATOM 1115 C CA . PHE A 1 147 ? -1.076 -6.077 -2.252 1.00 46.28 147 PHE A CA 1
ATOM 1116 C C . PHE A 1 147 ? -1.689 -5.266 -3.393 1.00 46.28 147 PHE A C 1
ATOM 1118 O O . PHE A 1 147 ? -1.161 -5.240 -4.497 1.00 46.28 147 PHE A O 1
ATOM 1125 N N . VAL A 1 148 ? -2.733 -4.503 -3.064 1.00 38.38 148 VAL A N 1
ATOM 1126 C CA . VAL A 1 148 ? -3.332 -3.456 -3.903 1.00 38.38 148 VAL A CA 1
ATOM 1127 C C . VAL A 1 148 ? -3.123 -2.127 -3.156 1.00 38.38 148 VAL A C 1
ATOM 1129 O O . VAL A 1 148 ? -3.874 -1.836 -2.223 1.00 38.38 148 VAL A O 1
ATOM 1132 N N . PRO A 1 149 ? -2.065 -1.342 -3.442 1.00 41.41 149 PRO A N 1
ATOM 1133 C CA . PRO A 1 149 ? -1.776 -0.123 -2.688 1.00 41.41 149 PRO A CA 1
ATOM 1134 C C . PRO A 1 149 ? -2.778 0.993 -3.032 1.00 41.41 149 PRO A C 1
ATOM 1136 O O . PRO A 1 149 ? -2.657 1.657 -4.053 1.00 41.41 149 PRO A O 1
ATOM 1139 N N . SER A 1 150 ? -3.741 1.254 -2.146 1.00 38.38 150 SER A N 1
ATOM 1140 C CA . SER A 1 150 ? -4.738 2.332 -2.289 1.00 38.38 150 SER A CA 1
ATOM 1141 C C . SER A 1 150 ? -4.217 3.746 -1.958 1.00 38.38 150 SER A C 1
ATOM 1143 O O . SER A 1 150 ? -4.968 4.713 -2.059 1.00 38.38 150 SER A O 1
ATOM 1145 N N . TYR A 1 151 ? -2.938 3.892 -1.578 1.00 36.56 151 TYR A N 1
ATOM 1146 C CA . TYR A 1 151 ? -2.338 5.159 -1.120 1.00 36.56 151 TYR A CA 1
ATOM 1147 C C . TYR A 1 151 ? -0.920 5.405 -1.659 1.00 36.56 151 TYR A C 1
ATOM 1149 O O . TYR A 1 151 ? -0.016 5.770 -0.906 1.00 36.56 151 TYR A O 1
ATOM 1157 N N . ALA A 1 152 ? -0.696 5.197 -2.954 1.00 37.78 152 ALA A N 1
ATOM 1158 C CA . ALA A 1 152 ? 0.516 5.700 -3.591 1.00 37.78 152 ALA A CA 1
ATOM 1159 C C . ALA A 1 152 ? 0.327 7.190 -3.919 1.00 37.78 152 ALA A C 1
ATOM 1161 O O . ALA A 1 152 ? -0.538 7.557 -4.711 1.00 37.78 152 ALA A O 1
ATOM 1162 N N . SER A 1 153 ? 1.117 8.061 -3.291 1.00 43.25 153 SER A N 1
ATOM 1163 C CA . SER A 1 153 ? 1.220 9.464 -3.698 1.00 43.25 153 SER A CA 1
ATOM 1164 C C . SER A 1 153 ? 2.404 9.607 -4.646 1.00 43.25 153 SER A C 1
ATOM 1166 O O . SER A 1 153 ? 3.527 9.253 -4.276 1.00 43.25 153 SER A O 1
ATOM 1168 N N . SER A 1 154 ? 2.188 10.158 -5.839 1.00 40.22 154 SER A N 1
ATOM 1169 C CA . SER A 1 154 ? 3.285 10.650 -6.671 1.00 40.22 154 SER A CA 1
ATOM 1170 C C . SER A 1 154 ? 3.857 11.903 -6.004 1.00 40.22 154 SER A C 1
ATOM 1172 O O . SER A 1 154 ? 3.275 12.984 -6.086 1.00 40.22 154 SER A O 1
ATOM 1174 N N . SER A 1 155 ? 4.966 11.770 -5.284 1.00 42.25 155 SER A N 1
ATOM 1175 C CA . SER A 1 155 ? 5.703 12.919 -4.759 1.00 42.25 155 SER A CA 1
ATOM 1176 C C . SER A 1 155 ? 6.974 13.103 -5.578 1.00 42.25 155 SER A C 1
ATOM 1178 O O . SER A 1 155 ? 7.842 12.232 -5.570 1.00 42.25 155 SER A O 1
ATOM 1180 N N . LEU A 1 156 ? 7.078 14.240 -6.267 1.00 39.31 156 LEU A N 1
ATOM 1181 C CA . LEU A 1 156 ? 8.310 14.686 -6.916 1.00 39.31 156 LEU A CA 1
ATOM 1182 C C . LEU A 1 156 ? 9.382 14.896 -5.838 1.00 39.31 156 LEU A C 1
ATOM 1184 O O . LEU A 1 156 ? 9.255 15.783 -4.993 1.00 39.31 156 LEU A O 1
ATOM 1188 N N . PHE A 1 157 ? 10.432 14.080 -5.860 1.00 42.41 157 PHE A N 1
ATOM 1189 C CA . PHE A 1 157 ? 11.618 14.284 -5.033 1.00 42.41 157 PHE A CA 1
ATOM 1190 C C . PHE A 1 157 ? 12.744 14.826 -5.922 1.00 42.41 157 PHE A C 1
ATOM 1192 O O . PHE A 1 157 ? 13.277 14.102 -6.756 1.00 42.41 157 PHE A O 1
ATOM 1199 N N . GLY A 1 158 ? 13.107 16.104 -5.754 1.00 36.72 158 GLY A N 1
ATOM 1200 C CA . GLY A 1 158 ? 14.303 16.695 -6.372 1.00 36.72 158 GLY A CA 1
ATOM 1201 C C . GLY A 1 158 ? 14.146 18.169 -6.760 1.00 36.72 158 GLY A C 1
ATOM 1202 O O . GLY A 1 158 ? 13.288 18.514 -7.564 1.00 36.72 158 GLY A O 1
ATOM 1203 N N . GLY A 1 159 ? 14.994 19.038 -6.198 1.00 31.33 159 GLY A N 1
ATOM 1204 C CA . GLY A 1 159 ? 15.037 20.487 -6.446 1.00 31.33 159 GLY A CA 1
ATOM 1205 C C . GLY A 1 159 ? 15.670 20.876 -7.787 1.00 31.33 159 GLY A C 1
ATOM 1206 O O . GLY A 1 159 ? 16.697 21.549 -7.809 1.00 31.33 159 GLY A O 1
ATOM 1207 N N . GLY A 1 160 ? 15.066 20.447 -8.893 1.00 35.56 160 GLY A N 1
ATOM 1208 C CA . GLY A 1 160 ? 15.394 20.879 -10.256 1.00 35.56 160 GLY A CA 1
ATOM 1209 C C . GLY A 1 160 ? 14.173 21.488 -10.963 1.00 35.56 160 GLY A C 1
ATOM 1210 O O . GLY A 1 160 ? 13.051 21.306 -10.488 1.00 35.56 160 GLY A O 1
ATOM 1211 N N . PRO A 1 161 ? 14.365 22.235 -12.070 1.00 34.88 161 PRO A N 1
ATOM 1212 C CA . PRO A 1 161 ? 13.277 22.899 -12.792 1.00 34.88 161 PRO A CA 1
ATOM 1213 C C . PRO A 1 161 ? 12.204 21.884 -13.205 1.00 34.88 161 PRO A C 1
ATOM 1215 O O . PRO A 1 161 ? 12.527 20.820 -13.726 1.00 34.88 161 PRO A O 1
ATOM 1218 N N . ALA A 1 162 ? 10.941 22.214 -12.921 1.00 35.62 162 ALA A N 1
ATOM 1219 C CA . ALA A 1 162 ? 9.794 21.309 -12.980 1.00 35.62 162 ALA A CA 1
ATOM 1220 C C . ALA A 1 162 ? 9.686 20.552 -14.324 1.00 35.62 162 ALA A C 1
ATOM 1222 O O . ALA A 1 162 ? 9.383 21.180 -15.342 1.00 35.62 162 ALA A O 1
ATOM 1223 N N . PRO A 1 163 ? 9.888 19.220 -14.359 1.00 39.31 163 PRO A N 1
ATOM 1224 C CA . PRO A 1 163 ? 9.543 18.427 -15.528 1.00 39.31 163 PRO A CA 1
ATOM 1225 C C . PRO A 1 163 ? 8.023 18.218 -15.587 1.00 39.31 163 PRO A C 1
ATOM 1227 O O . PRO A 1 163 ? 7.336 18.226 -14.563 1.00 39.31 163 PRO A O 1
ATOM 1230 N N . SER A 1 164 ? 7.509 18.034 -16.803 1.00 40.53 164 SER A N 1
ATOM 1231 C CA . SER A 1 164 ? 6.106 17.731 -17.107 1.00 40.53 164 SER A CA 1
ATOM 1232 C C . SER A 1 164 ? 5.525 16.681 -16.154 1.00 40.53 164 SER A C 1
ATOM 1234 O O . SER A 1 164 ? 6.146 15.640 -15.926 1.00 40.53 164 SER A O 1
ATOM 1236 N N . THR A 1 165 ? 4.333 16.954 -15.622 1.00 38.84 165 THR A N 1
ATOM 1237 C CA . THR A 1 165 ? 3.543 16.058 -14.768 1.00 38.84 165 THR A CA 1
ATOM 1238 C C . THR A 1 165 ? 3.378 14.694 -15.437 1.00 38.84 165 THR A C 1
ATOM 1240 O O . THR A 1 165 ? 2.604 14.557 -16.380 1.00 38.84 165 THR A O 1
ATOM 1243 N N . GLY A 1 166 ? 4.145 13.697 -14.994 1.00 44.84 166 GLY A N 1
ATOM 1244 C CA . GLY A 1 166 ? 3.876 12.305 -15.336 1.00 44.84 166 GLY A CA 1
ATOM 1245 C C . GLY A 1 166 ? 2.688 11.832 -14.510 1.00 44.84 166 GLY A C 1
ATOM 1246 O O . GLY A 1 166 ? 2.716 11.923 -13.281 1.00 44.84 166 GLY A O 1
ATOM 1247 N N . ASP A 1 167 ? 1.635 11.373 -15.180 1.00 51.53 167 ASP A N 1
ATOM 1248 C CA . ASP A 1 167 ? 0.458 10.833 -14.512 1.00 51.53 167 ASP A CA 1
ATOM 1249 C C . ASP A 1 167 ? 0.735 9.392 -14.095 1.00 51.53 167 ASP A C 1
ATOM 1251 O O . ASP A 1 167 ? 0.957 8.500 -14.915 1.00 51.53 167 ASP A O 1
ATOM 1255 N N . ALA A 1 168 ? 0.683 9.143 -12.796 1.00 47.53 168 ALA A N 1
ATOM 1256 C CA . ALA A 1 168 ? 0.586 7.797 -12.279 1.00 47.53 168 ALA A CA 1
ATOM 1257 C C . ALA A 1 168 ? -0.884 7.354 -12.285 1.00 47.53 168 ALA A C 1
ATOM 1259 O O . ALA A 1 168 ? -1.732 8.021 -11.693 1.00 47.53 168 ALA A O 1
ATOM 1260 N N . SER A 1 169 ? -1.199 6.230 -12.932 1.00 46.88 169 SER A N 1
ATOM 1261 C CA . SER A 1 169 ? -2.560 5.676 -12.932 1.00 46.88 169 SER A CA 1
ATOM 1262 C C . SER A 1 169 ? -2.620 4.346 -12.194 1.00 46.88 169 SER A C 1
ATOM 1264 O O . SER A 1 169 ? -1.744 3.496 -12.366 1.00 46.88 169 SER A O 1
ATOM 1266 N N . PHE A 1 170 ? -3.693 4.165 -11.425 1.00 39.59 170 PHE A N 1
ATOM 1267 C CA . PHE A 1 170 ? -4.033 2.905 -10.782 1.00 39.59 170 PHE A CA 1
ATOM 1268 C C . PHE A 1 170 ? -5.205 2.257 -11.516 1.00 39.59 170 PHE A C 1
ATOM 1270 O O . PHE A 1 170 ? -6.274 2.858 -11.615 1.00 39.59 170 PHE A O 1
ATOM 1277 N N . ALA A 1 171 ? -5.005 1.047 -12.024 1.00 40.78 171 ALA A N 1
ATOM 1278 C CA . ALA A 1 171 ? -6.060 0.219 -12.597 1.00 40.78 171 ALA A CA 1
ATOM 1279 C C . ALA A 1 171 ? -5.765 -1.245 -12.251 1.00 40.78 171 ALA A C 1
ATOM 1281 O O . ALA A 1 171 ? -4.610 -1.662 -12.286 1.00 40.78 171 ALA A O 1
ATOM 1282 N N . ASP A 1 172 ? -6.795 -2.000 -11.864 1.00 47.97 172 ASP A N 1
ATOM 1283 C CA . ASP A 1 172 ? -6.726 -3.455 -11.652 1.00 47.97 172 ASP A CA 1
ATOM 1284 C C . ASP A 1 172 ? -5.622 -3.944 -10.691 1.00 47.97 172 ASP A C 1
ATOM 1286 O O . ASP A 1 172 ? -5.080 -5.034 -10.838 1.00 47.97 172 ASP A O 1
ATOM 1290 N N . GLY A 1 173 ? -5.272 -3.139 -9.683 1.00 56.44 173 GLY A N 1
ATOM 1291 C CA . GLY A 1 173 ? -4.218 -3.481 -8.720 1.00 56.44 173 GLY A CA 1
ATOM 1292 C C . GLY A 1 173 ? -2.790 -3.277 -9.225 1.00 56.44 173 GLY A C 1
ATOM 1293 O O . GLY A 1 173 ? -1.850 -3.526 -8.474 1.00 56.44 173 GLY A O 1
ATOM 1294 N N . VAL A 1 174 ? -2.622 -2.771 -10.448 1.00 57.50 174 VAL A N 1
ATOM 1295 C CA . VAL A 1 174 ? -1.324 -2.483 -11.059 1.00 57.50 174 VAL A CA 1
ATOM 1296 C C . VAL A 1 174 ? -1.060 -0.983 -11.035 1.00 57.50 174 VAL A C 1
ATOM 1298 O O . VAL A 1 174 ? -1.885 -0.163 -11.452 1.00 57.50 174 VAL A O 1
ATOM 1301 N N . PHE A 1 175 ? 0.131 -0.616 -10.567 1.00 64.81 175 PHE A N 1
ATOM 1302 C CA . PHE A 1 175 ? 0.615 0.756 -10.656 1.00 64.81 175 PHE A CA 1
ATOM 1303 C C . PHE A 1 175 ? 1.417 0.933 -11.945 1.00 64.81 175 PHE A C 1
ATOM 1305 O O . PHE A 1 175 ? 2.388 0.205 -12.159 1.00 64.81 175 PHE A O 1
ATOM 1312 N N . THR A 1 176 ? 1.019 1.886 -12.794 1.00 61.88 176 THR A N 1
ATOM 1313 C CA . THR A 1 176 ? 1.696 2.155 -14.075 1.00 61.88 176 THR A CA 1
ATOM 1314 C C . THR A 1 176 ? 2.257 3.572 -14.114 1.00 61.88 176 THR A C 1
ATOM 1316 O O . THR A 1 176 ? 1.532 4.540 -13.867 1.00 61.88 176 THR A O 1
ATOM 1319 N N . PHE A 1 177 ? 3.536 3.697 -14.475 1.00 62.12 177 PHE A N 1
ATOM 1320 C CA . PHE A 1 177 ? 4.193 4.985 -14.712 1.00 62.12 177 PHE A CA 1
ATOM 1321 C C . PHE A 1 177 ? 3.985 5.462 -16.159 1.00 62.12 177 PHE A C 1
ATOM 1323 O O . PHE A 1 177 ? 4.305 4.732 -17.104 1.00 62.12 177 PHE A O 1
ATOM 1330 N N . LYS A 1 178 ? 3.497 6.698 -16.348 1.00 56.00 178 LYS A N 1
ATOM 1331 C CA . LYS A 1 178 ? 3.407 7.364 -17.660 1.00 56.00 178 LYS A CA 1
ATOM 1332 C C . LYS A 1 178 ? 4.378 8.547 -17.717 1.00 56.00 178 LYS A C 1
ATOM 1334 O O . LYS A 1 178 ? 4.030 9.661 -17.340 1.00 56.00 178 LYS A O 1
ATOM 1339 N N . ASN A 1 179 ? 5.593 8.314 -18.198 1.00 58.66 179 ASN A N 1
ATOM 1340 C CA . ASN A 1 179 ? 6.571 9.384 -18.447 1.00 58.66 179 ASN A CA 1
ATOM 1341 C C . ASN A 1 179 ? 6.540 9.842 -19.913 1.00 58.66 179 ASN A C 1
ATOM 1343 O O . ASN A 1 179 ? 5.822 9.284 -20.728 1.00 58.66 179 ASN A O 1
ATOM 1347 N N . ALA A 1 180 ? 7.329 10.852 -20.269 1.00 53.28 180 ALA A N 1
ATOM 1348 C CA . ALA A 1 180 ? 7.800 11.022 -21.642 1.00 53.28 180 ALA A CA 1
ATOM 1349 C C . ALA A 1 180 ? 9.205 10.388 -21.747 1.00 53.28 180 ALA A C 1
ATOM 1351 O O . ALA A 1 180 ? 9.964 10.473 -20.775 1.00 53.28 180 ALA A O 1
ATOM 1352 N N . PRO A 1 181 ? 9.578 9.752 -22.872 1.00 53.44 181 PRO A N 1
ATOM 1353 C CA . PRO A 1 181 ? 10.916 9.181 -23.046 1.00 53.44 181 PRO A CA 1
ATOM 1354 C C . PRO A 1 181 ? 12.030 10.218 -22.789 1.00 53.44 181 PRO A C 1
ATOM 1356 O O . PRO A 1 181 ? 11.967 11.326 -23.319 1.00 53.44 181 PRO A O 1
ATOM 1359 N N . GLY A 1 182 ? 13.057 9.865 -22.001 1.00 55.09 182 GLY A N 1
ATOM 1360 C CA . GLY A 1 182 ? 14.281 10.671 -21.830 1.00 55.09 182 GLY A CA 1
ATOM 1361 C C . GLY A 1 182 ? 14.334 11.670 -20.659 1.00 55.09 182 GLY A C 1
ATOM 1362 O O . GLY A 1 182 ? 15.326 12.387 -20.538 1.00 55.09 182 GLY A O 1
ATOM 1363 N N . ALA A 1 183 ? 13.328 11.731 -19.779 1.00 56.97 183 ALA A N 1
ATOM 1364 C CA . ALA A 1 183 ? 13.399 12.570 -18.576 1.00 56.97 183 ALA A CA 1
ATOM 1365 C C . ALA A 1 183 ? 14.348 11.966 -17.508 1.00 56.97 183 ALA A C 1
ATOM 1367 O O . ALA A 1 183 ? 14.319 10.752 -17.295 1.00 56.97 183 ALA A O 1
ATOM 1368 N N . PRO A 1 184 ? 15.184 12.774 -16.821 1.00 56.72 184 PRO A N 1
ATOM 1369 C CA . PRO A 1 184 ? 16.044 12.291 -15.737 1.00 56.72 184 PRO A CA 1
ATOM 1370 C C . PRO A 1 184 ? 15.224 11.774 -14.538 1.00 56.72 184 PRO A C 1
ATOM 1372 O O . PRO A 1 184 ? 14.043 12.086 -14.431 1.00 56.72 184 PRO A O 1
ATOM 1375 N N . PHE A 1 185 ? 15.891 11.019 -13.650 1.00 57.06 185 PHE A N 1
ATOM 1376 C CA . PHE A 1 185 ? 15.508 10.309 -12.399 1.00 57.06 185 PHE A CA 1
ATOM 1377 C C . PHE A 1 185 ? 14.406 10.863 -11.452 1.00 57.06 185 PHE A C 1
ATOM 1379 O O . PHE A 1 185 ? 14.283 10.411 -10.316 1.00 57.06 185 PHE A O 1
ATOM 1386 N N . THR A 1 186 ? 13.596 11.846 -11.823 1.00 55.94 186 THR A N 1
ATOM 1387 C CA . THR A 1 186 ? 12.750 12.591 -10.881 1.00 55.94 186 THR A CA 1
ATOM 1388 C C . THR A 1 186 ? 11.424 11.909 -10.542 1.00 55.94 186 THR A C 1
ATOM 1390 O O . THR A 1 186 ? 10.678 12.431 -9.714 1.00 55.94 186 THR A O 1
ATOM 1393 N N . GLN A 1 187 ? 11.093 10.772 -11.164 1.00 64.50 187 GLN A N 1
ATOM 1394 C CA . GLN A 1 187 ? 9.783 10.142 -10.993 1.00 64.50 187 GLN A CA 1
ATOM 1395 C C . GLN A 1 187 ? 9.902 8.738 -10.399 1.00 64.50 187 GLN A C 1
ATOM 1397 O O . GLN A 1 187 ? 10.354 7.786 -11.036 1.00 64.50 187 GLN A O 1
ATOM 1402 N N . GLY A 1 188 ? 9.469 8.638 -9.147 1.00 78.06 188 GLY A N 1
ATOM 1403 C CA . GLY A 1 188 ? 9.264 7.392 -8.433 1.00 78.06 188 GLY A CA 1
ATOM 1404 C C . GLY A 1 188 ? 7.958 7.448 -7.653 1.00 78.06 188 GLY A C 1
ATOM 1405 O O . GLY A 1 188 ? 7.384 8.520 -7.442 1.00 78.06 188 GLY A O 1
ATOM 1406 N N . ILE A 1 189 ? 7.471 6.287 -7.236 1.00 84.94 189 ILE A N 1
ATOM 1407 C CA . ILE A 1 189 ? 6.324 6.196 -6.331 1.00 84.94 189 ILE A CA 1
ATOM 1408 C C . ILE A 1 189 ? 6.821 5.951 -4.927 1.00 84.94 189 ILE A C 1
ATOM 1410 O O . ILE A 1 189 ? 7.763 5.191 -4.722 1.00 84.94 189 ILE A O 1
ATOM 1414 N N . SER A 1 190 ? 6.157 6.581 -3.966 1.00 87.25 190 SER A N 1
ATOM 1415 C CA . SER A 1 190 ? 6.356 6.303 -2.553 1.00 87.25 190 SER A CA 1
ATOM 1416 C C . SER A 1 190 ? 5.119 5.595 -2.023 1.00 87.25 190 SER A C 1
ATOM 1418 O O . SER A 1 190 ? 4.003 6.111 -2.134 1.00 87.25 190 SER A O 1
ATOM 1420 N N . ILE A 1 191 ? 5.310 4.403 -1.466 1.00 89.00 191 ILE A N 1
ATOM 1421 C CA . ILE A 1 191 ? 4.239 3.609 -0.864 1.00 89.00 191 ILE A CA 1
ATOM 1422 C C . ILE A 1 191 ? 4.485 3.573 0.641 1.00 89.00 191 ILE A C 1
ATOM 1424 O O . ILE A 1 191 ? 5.544 3.141 1.103 1.00 89.00 191 ILE A O 1
ATOM 1428 N N . ASN A 1 192 ? 3.497 4.033 1.409 1.00 91.50 192 ASN A N 1
ATOM 1429 C CA . ASN A 1 192 ? 3.544 3.999 2.867 1.00 91.50 192 ASN A CA 1
ATOM 1430 C C . ASN A 1 192 ? 3.517 2.546 3.369 1.00 91.50 192 ASN A C 1
ATOM 1432 O O . ASN A 1 192 ? 2.564 1.811 3.101 1.00 91.50 192 ASN A O 1
ATOM 1436 N N . LEU A 1 193 ? 4.548 2.154 4.116 1.00 93.31 193 LEU A N 1
ATOM 1437 C CA . LEU A 1 193 ? 4.674 0.828 4.715 1.00 93.31 193 LEU A CA 1
ATOM 1438 C C . LEU A 1 193 ? 4.087 0.750 6.128 1.00 93.31 193 LEU A C 1
ATOM 1440 O O . LEU A 1 193 ? 3.896 -0.357 6.626 1.00 93.31 193 LEU A O 1
ATOM 1444 N N . ASP A 1 194 ? 3.767 1.878 6.775 1.00 91.62 194 ASP A N 1
ATOM 1445 C CA . ASP A 1 194 ? 3.295 1.908 8.168 1.00 91.62 194 ASP A CA 1
ATOM 1446 C C . ASP A 1 194 ? 2.124 0.957 8.464 1.00 91.62 194 ASP A C 1
ATOM 1448 O O . ASP A 1 194 ? 2.161 0.308 9.513 1.00 91.62 194 ASP A O 1
ATOM 1452 N N . PRO A 1 195 ? 1.095 0.815 7.604 1.00 90.75 195 PRO A N 1
ATOM 1453 C CA . PRO A 1 195 ? 0.002 -0.125 7.860 1.00 90.75 195 PRO A CA 1
ATOM 1454 C C . PRO A 1 195 ? 0.434 -1.598 7.851 1.00 90.75 195 PRO A C 1
ATOM 1456 O O . PRO A 1 195 ? -0.286 -2.444 8.376 1.00 90.75 195 PRO A O 1
ATOM 1459 N N . TYR A 1 196 ? 1.591 -1.900 7.260 1.00 87.50 196 TYR A N 1
ATOM 1460 C CA . TYR A 1 196 ? 2.048 -3.257 6.955 1.00 87.50 196 TYR A CA 1
ATOM 1461 C C . TYR A 1 196 ? 3.240 -3.707 7.803 1.00 87.50 196 TYR A C 1
ATOM 1463 O O . TYR A 1 196 ? 3.574 -4.888 7.802 1.00 87.50 196 TYR A O 1
ATOM 1471 N N . VAL A 1 197 ? 3.877 -2.790 8.536 1.00 91.12 197 VAL A N 1
ATOM 1472 C CA . VAL A 1 197 ? 4.973 -3.107 9.457 1.00 91.12 197 VAL A CA 1
ATOM 1473 C C . VAL A 1 197 ? 4.525 -3.025 10.915 1.00 91.12 197 VAL A C 1
ATOM 1475 O O . VAL A 1 197 ? 3.704 -2.187 11.312 1.00 91.12 197 VAL A O 1
ATOM 1478 N N . HIS A 1 198 ? 5.095 -3.903 11.736 1.00 90.62 198 HIS A N 1
ATOM 1479 C CA . HIS A 1 198 ? 4.803 -4.003 13.160 1.00 90.62 198 HIS A CA 1
ATOM 1480 C C . HIS A 1 198 ? 5.913 -3.365 13.992 1.00 90.62 198 HIS A C 1
ATOM 1482 O O . HIS A 1 198 ? 7.089 -3.598 13.734 1.00 90.62 198 HIS A O 1
ATOM 1488 N N . ASN A 1 199 ? 5.537 -2.584 15.008 1.00 92.88 199 ASN A N 1
ATOM 1489 C CA . ASN A 1 199 ? 6.500 -1.989 15.932 1.00 92.88 199 ASN A CA 1
ATOM 1490 C C . ASN A 1 199 ? 7.323 -3.082 16.638 1.00 92.88 199 ASN A C 1
ATOM 1492 O O . ASN A 1 199 ? 6.758 -4.079 17.083 1.00 92.88 199 ASN A O 1
ATOM 1496 N N . GLY A 1 200 ? 8.639 -2.898 16.720 1.00 91.38 200 GLY A N 1
ATOM 1497 C CA . GLY A 1 200 ? 9.596 -3.842 17.301 1.00 91.38 200 GLY A CA 1
ATOM 1498 C C . GLY A 1 200 ? 10.012 -5.004 16.391 1.00 91.38 200 GLY A C 1
ATOM 1499 O O . GLY A 1 200 ? 10.946 -5.723 16.739 1.00 91.38 200 GLY A O 1
ATOM 1500 N N . ALA A 1 201 ? 9.371 -5.207 15.235 1.00 92.12 201 ALA A N 1
ATOM 1501 C CA . ALA A 1 201 ? 9.766 -6.266 14.305 1.00 92.12 201 ALA A CA 1
ATOM 1502 C C . ALA A 1 201 ? 11.073 -5.915 13.573 1.00 92.12 201 ALA A C 1
ATOM 1504 O O . ALA A 1 201 ? 11.321 -4.750 13.260 1.00 92.12 201 ALA A O 1
ATOM 1505 N N . LEU A 1 202 ? 11.892 -6.921 13.256 1.00 94.81 202 LEU A N 1
ATOM 1506 C CA . LEU A 1 202 ? 13.065 -6.770 12.394 1.00 94.81 202 LEU A CA 1
ATOM 1507 C C . LEU A 1 202 ? 12.651 -6.988 10.935 1.00 94.81 202 LEU A C 1
ATOM 1509 O O . LEU A 1 202 ? 12.294 -8.106 10.573 1.00 94.81 202 LEU A O 1
ATOM 1513 N N . LEU A 1 203 ? 12.701 -5.956 10.094 1.00 95.62 203 LEU A N 1
ATOM 1514 C CA . LEU A 1 203 ? 12.445 -6.055 8.655 1.00 95.62 203 LEU A CA 1
ATOM 1515 C C . LEU A 1 203 ? 13.669 -6.658 7.949 1.00 95.62 203 LEU A C 1
ATOM 1517 O O . LEU A 1 203 ? 14.696 -6.000 7.806 1.00 95.62 203 LEU A O 1
ATOM 1521 N N . SER A 1 204 ? 13.570 -7.910 7.510 1.00 95.88 204 SER A N 1
ATOM 1522 C CA . SER A 1 204 ? 14.693 -8.649 6.924 1.00 95.88 204 SER A CA 1
ATOM 1523 C C . SER A 1 204 ? 14.738 -8.582 5.402 1.00 95.88 204 SER A C 1
ATOM 1525 O O . SER A 1 204 ? 15.812 -8.715 4.826 1.00 95.88 204 SER A O 1
ATOM 1527 N N . SER A 1 205 ? 13.599 -8.393 4.733 1.00 96.25 205 SER A N 1
ATOM 1528 C CA . SER A 1 205 ? 13.558 -8.277 3.274 1.00 96.25 205 SER A CA 1
ATOM 1529 C C . SER A 1 205 ? 12.335 -7.502 2.799 1.00 96.25 205 SER A C 1
ATOM 1531 O O . SER A 1 205 ? 11.253 -7.609 3.380 1.00 96.25 205 SER A O 1
ATOM 1533 N N . VAL A 1 206 ? 12.516 -6.742 1.722 1.00 95.75 206 VAL A N 1
ATOM 1534 C CA . VAL A 1 206 ? 11.449 -6.129 0.933 1.00 95.75 206 VAL A CA 1
ATOM 1535 C C . VAL A 1 206 ? 11.644 -6.543 -0.515 1.00 95.75 206 VAL A C 1
ATOM 1537 O O . VAL A 1 206 ? 12.688 -6.278 -1.107 1.00 95.75 206 VAL A O 1
ATOM 1540 N N . LYS A 1 207 ? 10.636 -7.185 -1.091 1.00 96.50 207 LYS A N 1
ATOM 1541 C CA . LYS A 1 207 ? 10.647 -7.663 -2.469 1.00 96.50 207 LYS A CA 1
ATOM 1542 C C . LYS A 1 207 ? 9.567 -6.944 -3.265 1.00 96.50 207 LYS A C 1
ATOM 1544 O O . LYS A 1 207 ? 8.406 -6.957 -2.870 1.00 96.50 207 LYS A O 1
ATOM 1549 N N . ALA A 1 208 ? 9.941 -6.325 -4.377 1.00 95.75 208 ALA A N 1
ATOM 1550 C CA . ALA A 1 208 ? 9.006 -5.702 -5.308 1.00 95.75 208 ALA A CA 1
ATOM 1551 C C . ALA A 1 208 ? 8.918 -6.544 -6.579 1.00 95.75 208 ALA A C 1
ATOM 1553 O O . ALA A 1 208 ? 9.942 -6.822 -7.202 1.00 95.75 208 ALA A O 1
ATOM 1554 N N . GLN A 1 209 ? 7.706 -6.957 -6.946 1.00 97.12 209 GLN A N 1
ATOM 1555 C CA . GLN A 1 209 ? 7.443 -7.602 -8.228 1.00 97.12 209 GLN A CA 1
ATOM 1556 C C . GLN A 1 209 ? 7.162 -6.529 -9.269 1.00 97.12 209 GLN A C 1
ATOM 1558 O O . GLN A 1 209 ? 6.246 -5.719 -9.101 1.00 97.12 209 GLN A O 1
ATOM 1563 N N . VAL A 1 210 ? 7.956 -6.524 -10.329 1.00 96.00 210 VAL A N 1
ATOM 1564 C CA . VAL A 1 210 ? 7.890 -5.526 -11.391 1.00 96.00 210 VAL A CA 1
ATOM 1565 C C . VAL A 1 210 ? 7.935 -6.198 -12.755 1.00 96.00 210 VAL A C 1
ATOM 1567 O O . VAL A 1 210 ? 8.356 -7.349 -12.887 1.00 96.00 210 VAL A O 1
ATOM 1570 N N . GLN A 1 211 ? 7.487 -5.471 -13.768 1.00 96.81 211 GLN A N 1
ATOM 1571 C CA . GLN A 1 211 ? 7.545 -5.900 -15.155 1.00 96.81 211 GLN A CA 1
ATOM 1572 C C . GLN A 1 211 ? 7.806 -4.685 -16.046 1.00 96.81 211 GLN A C 1
ATOM 1574 O O . GLN A 1 211 ? 7.030 -3.725 -16.033 1.00 96.81 211 GLN A O 1
ATOM 1579 N N . GLY A 1 212 ? 8.900 -4.721 -16.810 1.00 94.88 212 GLY A N 1
ATOM 1580 C CA . GLY A 1 212 ? 9.199 -3.701 -17.812 1.00 94.88 212 GLY A CA 1
ATOM 1581 C C . GLY A 1 212 ? 8.197 -3.735 -18.968 1.00 94.88 212 GLY A C 1
ATOM 1582 O O . GLY A 1 212 ? 7.625 -4.781 -19.284 1.00 94.88 212 GLY A O 1
ATOM 1583 N N . ALA A 1 213 ? 7.993 -2.596 -19.630 1.00 93.12 213 ALA A N 1
ATOM 1584 C CA . ALA A 1 213 ? 7.082 -2.513 -20.766 1.00 93.12 213 ALA A CA 1
ATOM 1585 C C . ALA A 1 213 ? 7.524 -3.425 -21.922 1.00 93.12 213 ALA A C 1
ATOM 1587 O O . ALA A 1 213 ? 8.711 -3.497 -22.258 1.00 93.12 213 ALA A O 1
ATOM 1588 N N . ALA A 1 214 ? 6.566 -4.087 -22.574 1.00 91.69 214 ALA A N 1
ATOM 1589 C CA . ALA A 1 214 ? 6.846 -4.849 -23.785 1.00 91.69 214 ALA A CA 1
ATOM 1590 C C . ALA A 1 214 ? 7.404 -3.918 -24.883 1.00 91.69 214 ALA A C 1
ATOM 1592 O O . ALA A 1 214 ? 6.949 -2.784 -25.012 1.00 91.69 214 ALA A O 1
ATOM 1593 N N . ALA A 1 215 ? 8.351 -4.420 -25.687 1.00 93.06 215 ALA A N 1
ATOM 1594 C CA . ALA A 1 215 ? 9.002 -3.732 -26.821 1.00 93.06 215 ALA A CA 1
ATOM 1595 C C . ALA A 1 215 ? 10.266 -2.888 -26.540 1.00 93.06 215 ALA A C 1
ATOM 1597 O O . ALA A 1 215 ? 10.645 -2.055 -27.364 1.00 93.06 215 ALA A O 1
ATOM 1598 N N . HIS A 1 216 ? 10.993 -3.146 -25.450 1.00 93.81 216 HIS A N 1
ATOM 1599 C CA . HIS A 1 216 ? 12.351 -2.608 -25.296 1.00 93.81 216 HIS A CA 1
ATOM 1600 C C . HIS A 1 216 ? 13.287 -3.111 -26.410 1.00 93.81 216 HIS A C 1
ATOM 1602 O O . HIS A 1 216 ? 13.514 -4.317 -26.529 1.00 93.81 216 HIS A O 1
ATOM 1608 N N . ALA A 1 217 ? 13.876 -2.192 -27.186 1.00 94.31 217 ALA A N 1
ATOM 1609 C CA . ALA A 1 217 ? 14.872 -2.509 -28.222 1.00 94.31 217 ALA A CA 1
ATOM 1610 C C . ALA A 1 217 ? 16.237 -2.939 -27.640 1.00 94.31 217 ALA A C 1
ATOM 1612 O O . ALA A 1 217 ? 17.026 -3.609 -28.301 1.00 94.31 217 ALA A O 1
ATOM 1613 N N . GLY A 1 218 ? 16.499 -2.572 -26.387 1.00 96.56 218 GLY A N 1
ATOM 1614 C CA . GLY A 1 218 ? 17.664 -2.929 -25.585 1.00 96.56 218 GLY A CA 1
ATOM 1615 C C . GLY A 1 218 ? 17.351 -2.674 -24.111 1.00 96.56 218 GLY A C 1
ATOM 1616 O O . GLY A 1 218 ? 16.296 -2.127 -23.798 1.00 96.56 218 GLY A O 1
ATOM 1617 N N . LEU A 1 219 ? 18.231 -3.074 -23.191 1.00 96.38 219 LEU A N 1
ATOM 1618 C CA . LEU A 1 219 ? 18.021 -2.743 -21.781 1.00 96.38 219 LEU A CA 1
ATOM 1619 C C . LEU A 1 219 ? 18.104 -1.220 -21.579 1.00 96.38 219 LEU A C 1
ATOM 1621 O O . LEU A 1 219 ? 18.945 -0.577 -22.225 1.00 96.38 219 LEU A O 1
ATOM 1625 N N . PRO A 1 220 ? 17.265 -0.648 -20.698 1.00 94.12 220 PRO A N 1
ATOM 1626 C CA . PRO A 1 220 ? 17.419 0.727 -20.252 1.00 94.12 220 PRO A CA 1
ATOM 1627 C C . PRO A 1 220 ? 18.829 0.972 -19.716 1.00 94.12 220 PRO A C 1
ATOM 1629 O O . PRO A 1 220 ? 19.404 0.109 -19.050 1.00 94.12 220 PRO A O 1
ATOM 1632 N N . THR A 1 221 ? 19.373 2.168 -19.955 1.00 92.56 221 THR A N 1
ATOM 1633 C CA . THR A 1 221 ? 20.671 2.577 -19.371 1.00 92.56 221 THR A CA 1
ATOM 1634 C C . THR A 1 221 ? 20.646 2.502 -17.849 1.00 92.56 221 THR A C 1
ATOM 1636 O O . THR A 1 221 ? 21.650 2.203 -17.208 1.00 92.56 221 THR A O 1
ATOM 1639 N N . SER A 1 222 ? 19.489 2.770 -17.261 1.00 91.38 222 SER A N 1
ATOM 1640 C CA . SER A 1 222 ? 19.224 2.523 -15.857 1.00 91.38 222 SER A CA 1
ATOM 1641 C C . SER A 1 222 ? 17.852 1.901 -15.731 1.00 91.38 222 SER A C 1
ATOM 1643 O O . SER A 1 222 ? 16.845 2.495 -16.114 1.00 91.38 222 SER A O 1
ATOM 1645 N N . GLN A 1 223 ? 17.849 0.673 -15.235 1.00 94.75 223 GLN A N 1
ATOM 1646 C CA . GLN A 1 223 ? 16.638 -0.090 -14.991 1.00 94.75 223 GLN A CA 1
ATOM 1647 C C . GLN A 1 223 ? 15.937 0.427 -13.724 1.00 94.75 223 GLN A C 1
ATOM 1649 O O . GLN A 1 223 ? 16.454 1.292 -13.016 1.00 94.75 223 GLN A O 1
ATOM 1654 N N . VAL A 1 224 ? 14.750 -0.109 -13.450 1.00 94.62 224 VAL A N 1
ATOM 1655 C CA . VAL A 1 224 ? 13.975 0.180 -12.236 1.00 94.62 224 VAL A CA 1
ATOM 1656 C C . VAL A 1 224 ? 14.820 -0.022 -10.973 1.00 94.62 224 VAL A C 1
ATOM 1658 O O . VAL A 1 224 ? 15.603 -0.968 -10.876 1.00 94.62 224 VAL A O 1
ATOM 1661 N N . SER A 1 225 ? 14.636 0.852 -9.986 1.00 94.94 225 SER A N 1
ATOM 1662 C CA . SER A 1 225 ? 15.304 0.749 -8.685 1.00 94.94 225 SER A CA 1
ATOM 1663 C C . SER A 1 225 ? 14.292 0.766 -7.547 1.00 94.94 225 SER A C 1
ATOM 1665 O O . SER A 1 225 ? 13.237 1.393 -7.643 1.00 94.94 225 SER A O 1
ATOM 1667 N N . VAL A 1 226 ? 14.622 0.098 -6.443 1.00 95.38 226 VAL A N 1
ATOM 1668 C CA . VAL A 1 226 ? 13.778 -0.010 -5.248 1.00 95.38 226 VAL A CA 1
ATOM 1669 C C . VAL A 1 226 ? 14.592 0.339 -4.012 1.00 95.38 226 VAL A C 1
ATOM 1671 O O . VAL A 1 226 ? 15.661 -0.222 -3.795 1.00 95.38 226 VAL A O 1
ATOM 1674 N N . GLY A 1 227 ? 14.073 1.233 -3.179 1.00 95.25 227 GLY A N 1
ATOM 1675 C CA . GLY A 1 227 ? 14.693 1.675 -1.932 1.00 95.25 227 GLY A CA 1
ATOM 1676 C C . GLY A 1 227 ? 13.694 1.635 -0.784 1.00 95.25 227 GLY A C 1
ATOM 1677 O O . GLY A 1 227 ? 12.491 1.798 -0.985 1.00 95.25 227 GLY A O 1
ATOM 1678 N N . VAL A 1 228 ? 14.178 1.422 0.437 1.00 95.88 228 VAL A N 1
ATOM 1679 C CA . VAL A 1 228 ? 13.337 1.433 1.642 1.00 95.88 228 VAL A CA 1
ATOM 1680 C C . VAL A 1 228 ? 13.873 2.476 2.601 1.00 95.88 228 VAL A C 1
ATOM 1682 O O . VAL A 1 228 ? 15.056 2.481 2.941 1.00 95.88 228 VAL A O 1
ATOM 1685 N N . PHE A 1 229 ? 12.979 3.347 3.053 1.00 95.69 229 PHE A N 1
ATOM 1686 C CA . PHE A 1 229 ? 13.314 4.515 3.848 1.00 95.69 229 PHE A CA 1
ATOM 1687 C C . PHE A 1 229 ? 12.475 4.570 5.110 1.00 95.69 229 PHE A C 1
ATOM 1689 O O . PHE A 1 229 ? 11.306 4.177 5.126 1.00 95.69 229 PHE A O 1
ATOM 1696 N N . ARG A 1 230 ? 13.066 5.152 6.149 1.00 95.56 230 ARG A N 1
ATOM 1697 C CA . ARG A 1 230 ? 12.327 5.692 7.285 1.00 95.56 230 ARG A CA 1
ATOM 1698 C C . ARG A 1 230 ? 12.394 7.213 7.270 1.00 95.56 230 ARG A C 1
ATOM 1700 O O . ARG A 1 230 ? 13.408 7.793 6.882 1.00 95.56 230 ARG A O 1
ATOM 1707 N N . LYS A 1 231 ? 11.333 7.856 7.737 1.00 93.25 231 LYS A N 1
ATOM 1708 C CA . LYS A 1 231 ? 11.249 9.299 7.957 1.00 93.25 231 LYS A CA 1
ATOM 1709 C C . LYS A 1 231 ? 10.964 9.551 9.429 1.00 93.25 231 LYS A C 1
ATOM 1711 O O . LYS A 1 231 ? 10.044 8.958 9.983 1.00 93.25 231 LYS A O 1
ATOM 1716 N N . ALA A 1 232 ? 11.729 10.429 10.069 1.00 94.06 232 ALA A N 1
ATOM 1717 C CA . ALA A 1 232 ? 11.393 10.883 11.417 1.00 94.06 232 ALA A CA 1
ATOM 1718 C C . ALA A 1 232 ? 10.089 11.696 11.374 1.00 94.06 232 ALA A C 1
ATOM 1720 O O . ALA A 1 232 ? 9.946 12.591 10.540 1.00 94.06 232 ALA A O 1
ATOM 1721 N N . LYS A 1 233 ? 9.133 11.417 12.268 1.00 87.44 233 LYS A N 1
ATOM 1722 C CA . LYS A 1 233 ? 7.792 12.039 12.218 1.00 87.44 233 LYS A CA 1
ATOM 1723 C C . LYS A 1 233 ? 7.808 13.568 12.300 1.00 87.44 233 LYS A C 1
ATOM 1725 O O . LYS A 1 233 ? 6.940 14.215 11.723 1.00 87.44 233 LYS A O 1
ATOM 1730 N N . PHE A 1 234 ? 8.803 14.132 12.983 1.00 87.19 234 PHE A N 1
ATOM 1731 C CA . PHE A 1 234 ? 8.907 15.568 13.259 1.00 87.19 234 PHE A CA 1
ATOM 1732 C C . PHE A 1 234 ? 10.108 16.240 12.582 1.00 87.19 234 PHE A C 1
ATOM 1734 O O . PHE A 1 234 ? 10.433 17.381 12.901 1.00 87.19 234 PHE A O 1
ATOM 1741 N N . THR A 1 235 ? 10.795 15.560 11.659 1.00 85.38 235 THR A N 1
ATOM 1742 C CA . THR A 1 235 ? 11.975 16.118 10.981 1.00 85.38 235 THR A CA 1
ATOM 1743 C C . THR A 1 235 ? 11.906 15.868 9.481 1.00 85.38 235 THR A C 1
ATOM 1745 O O . THR A 1 235 ? 11.413 14.841 9.011 1.00 85.38 235 THR A O 1
ATOM 1748 N N . ALA A 1 236 ? 12.403 16.828 8.705 1.00 72.62 236 ALA A N 1
ATOM 1749 C CA . ALA A 1 236 ? 12.617 16.638 7.281 1.00 72.62 236 ALA A CA 1
ATOM 1750 C C . ALA A 1 236 ? 13.859 15.758 7.082 1.00 72.62 236 ALA A C 1
ATOM 1752 O O . ALA A 1 236 ? 14.965 16.149 7.439 1.00 72.62 236 ALA A O 1
ATOM 1753 N N . GLY A 1 237 ? 13.674 14.552 6.548 1.00 80.88 237 GLY A N 1
ATOM 1754 C CA . GLY A 1 237 ? 14.781 13.655 6.231 1.00 80.88 237 GLY A CA 1
ATOM 1755 C C . GLY A 1 237 ? 14.306 12.230 5.998 1.00 80.88 237 GLY A C 1
ATOM 1756 O O . GLY A 1 237 ? 13.577 11.673 6.818 1.00 80.88 237 GLY A O 1
ATOM 1757 N N . LEU A 1 238 ? 14.720 11.656 4.871 1.00 87.88 238 LEU A N 1
ATOM 1758 C CA . LEU A 1 238 ? 14.606 10.228 4.607 1.00 87.88 238 LEU A CA 1
ATOM 1759 C C . LEU A 1 238 ? 15.945 9.584 4.948 1.00 87.88 238 LEU A C 1
ATOM 1761 O O . LEU A 1 238 ? 16.997 10.070 4.544 1.00 87.88 238 LEU A O 1
ATOM 1765 N N . THR A 1 239 ? 15.905 8.498 5.704 1.00 94.44 239 THR A N 1
ATOM 1766 C CA . THR A 1 239 ? 17.078 7.681 6.001 1.00 94.44 239 THR A CA 1
ATOM 1767 C C . THR A 1 239 ? 16.884 6.322 5.360 1.00 94.44 239 THR A C 1
ATOM 1769 O O . THR A 1 239 ? 15.898 5.642 5.655 1.00 94.44 239 THR A O 1
ATOM 1772 N N . SER A 1 240 ? 17.821 5.932 4.499 1.00 95.44 240 SER A N 1
ATOM 1773 C CA . SER A 1 240 ? 17.836 4.607 3.886 1.00 95.44 240 SER A CA 1
ATOM 1774 C C . SER A 1 240 ? 18.041 3.510 4.934 1.00 95.44 240 SER A C 1
ATOM 1776 O O . SER A 1 240 ? 18.804 3.659 5.897 1.00 95.44 240 SER A O 1
ATOM 1778 N N . LEU A 1 241 ? 17.361 2.385 4.732 1.00 96.44 241 LEU A N 1
ATOM 1779 C CA . LEU A 1 241 ? 17.562 1.151 5.493 1.00 96.44 241 LEU A CA 1
ATOM 1780 C C . LEU A 1 241 ? 18.722 0.295 4.939 1.00 96.44 241 LEU A C 1
ATOM 1782 O O . LEU A 1 241 ? 19.018 -0.775 5.473 1.00 96.44 241 LEU A O 1
ATOM 1786 N N . VAL A 1 242 ? 19.401 0.772 3.893 1.00 94.25 242 VAL A N 1
ATOM 1787 C CA . VAL A 1 242 ? 20.605 0.164 3.313 1.00 94.25 242 VAL A CA 1
ATOM 1788 C C . VAL A 1 242 ? 21.765 1.153 3.416 1.00 94.25 242 VAL A C 1
ATOM 1790 O O . VAL A 1 242 ? 21.616 2.323 3.079 1.00 94.25 242 VAL A O 1
ATOM 1793 N N . SER A 1 243 ? 22.922 0.704 3.895 1.00 90.06 243 SER A N 1
ATOM 1794 C CA . SER A 1 243 ? 24.108 1.546 4.124 1.00 90.06 243 SER A CA 1
ATOM 1795 C C . SER A 1 243 ? 24.843 1.965 2.852 1.00 90.06 243 SER A C 1
ATOM 1797 O O . SER A 1 243 ? 25.690 2.854 2.894 1.00 90.06 243 SER A O 1
ATOM 1799 N N . THR A 1 244 ? 24.589 1.288 1.734 1.00 89.06 244 THR A N 1
ATOM 1800 C CA . THR A 1 244 ? 25.328 1.465 0.484 1.00 89.06 244 THR A CA 1
ATOM 1801 C C . THR A 1 244 ? 24.354 1.471 -0.681 1.00 89.06 244 THR A C 1
ATOM 1803 O O . THR A 1 244 ? 23.566 0.543 -0.828 1.00 89.06 244 THR A O 1
ATOM 1806 N N . GLY A 1 245 ? 24.417 2.519 -1.502 1.00 79.81 245 GLY A N 1
ATOM 1807 C CA . GLY A 1 245 ? 23.646 2.629 -2.739 1.00 79.81 245 GLY A CA 1
ATOM 1808 C C . GLY A 1 245 ? 22.184 3.045 -2.584 1.00 79.81 245 GLY A C 1
ATOM 1809 O O . GLY A 1 245 ? 21.552 3.218 -3.611 1.00 79.81 245 GLY A O 1
ATOM 1810 N N . ASP A 1 246 ? 21.660 3.224 -1.362 1.00 86.62 246 ASP A N 1
ATOM 1811 C CA . ASP A 1 246 ? 20.274 3.603 -0.990 1.00 86.62 246 ASP A CA 1
ATOM 1812 C C . ASP A 1 246 ? 19.116 2.766 -1.582 1.00 86.62 246 ASP A C 1
ATOM 1814 O O . ASP A 1 246 ? 17.993 2.792 -1.074 1.00 86.62 246 ASP A O 1
ATOM 1818 N N . PHE A 1 247 ? 19.382 1.987 -2.622 1.00 92.81 247 PHE A N 1
ATOM 1819 C CA . PHE A 1 247 ? 18.437 1.227 -3.410 1.00 92.81 247 PHE A CA 1
ATOM 1820 C C . PHE A 1 247 ? 19.125 0.026 -4.065 1.00 92.81 247 PHE A C 1
ATOM 1822 O O . PHE A 1 247 ? 20.344 -0.026 -4.223 1.00 92.81 247 PHE A O 1
ATOM 1829 N N . VAL A 1 248 ? 18.315 -0.952 -4.460 1.00 95.00 248 VAL A N 1
ATOM 1830 C CA . VAL A 1 248 ? 18.707 -2.023 -5.375 1.00 95.00 248 VAL A CA 1
ATOM 1831 C C . VAL A 1 248 ? 18.205 -1.659 -6.766 1.00 95.00 248 VAL A C 1
ATOM 1833 O O . VAL A 1 248 ? 17.033 -1.327 -6.930 1.00 95.00 248 VAL A O 1
ATOM 1836 N N . THR A 1 249 ? 19.088 -1.691 -7.757 1.00 95.12 249 THR A N 1
ATOM 1837 C CA . THR A 1 249 ? 18.715 -1.547 -9.169 1.00 95.12 249 THR A CA 1
ATOM 1838 C C . THR A 1 249 ? 18.515 -2.925 -9.764 1.00 95.12 249 THR A C 1
ATOM 1840 O O . THR A 1 249 ? 19.232 -3.866 -9.414 1.00 95.12 249 THR A O 1
ATOM 1843 N N . ASP A 1 250 ? 17.531 -3.047 -10.643 1.00 96.38 250 ASP A N 1
ATOM 1844 C CA . ASP A 1 250 ? 17.334 -4.263 -11.407 1.00 96.38 250 ASP A CA 1
ATOM 1845 C C . ASP A 1 250 ? 18.587 -4.601 -12.226 1.00 96.38 250 ASP A C 1
ATOM 1847 O O . ASP A 1 250 ? 19.327 -3.732 -12.696 1.00 96.38 250 ASP A O 1
ATOM 1851 N N . ALA A 1 251 ? 18.847 -5.895 -12.323 1.00 94.75 251 ALA A N 1
ATOM 1852 C CA . ALA A 1 251 ? 20.048 -6.458 -12.912 1.00 94.75 251 ALA A CA 1
ATOM 1853 C C . ALA A 1 251 ? 19.697 -7.527 -13.953 1.00 94.75 251 ALA A C 1
ATOM 1855 O O . ALA A 1 251 ? 20.488 -8.448 -14.184 1.00 94.75 251 ALA A O 1
ATOM 1856 N N . GLN A 1 252 ? 18.513 -7.439 -14.577 1.00 97.38 252 GLN A N 1
ATOM 1857 C CA . GLN A 1 252 ? 18.162 -8.359 -15.655 1.00 97.38 252 GLN A CA 1
ATOM 1858 C C . GLN A 1 252 ? 19.185 -8.246 -16.786 1.00 97.38 252 GLN A C 1
ATOM 1860 O O . GLN A 1 252 ? 19.475 -7.162 -17.291 1.00 97.38 252 GLN A O 1
ATOM 1865 N N . ALA A 1 253 ? 19.710 -9.398 -17.207 1.00 95.88 253 ALA A N 1
ATOM 1866 C CA . ALA A 1 253 ? 20.755 -9.478 -18.226 1.00 95.88 253 ALA A CA 1
ATOM 1867 C C . ALA A 1 253 ? 20.222 -9.364 -19.664 1.00 95.88 253 ALA A C 1
ATOM 1869 O O . ALA A 1 253 ? 20.997 -9.172 -20.599 1.00 95.88 253 ALA A O 1
ATOM 1870 N N . THR A 1 254 ? 18.909 -9.514 -19.867 1.00 98.06 254 THR A N 1
ATOM 1871 C CA . THR A 1 254 ? 18.289 -9.503 -21.199 1.00 98.06 254 THR A CA 1
ATOM 1872 C C . THR A 1 254 ? 16.980 -8.729 -21.192 1.00 98.06 254 THR A C 1
ATOM 1874 O O . THR A 1 254 ? 16.272 -8.693 -20.185 1.00 98.06 254 THR A O 1
ATOM 1877 N N . THR A 1 255 ? 16.620 -8.157 -22.341 1.00 97.44 255 THR A N 1
ATOM 1878 C CA . THR A 1 255 ? 15.329 -7.480 -22.529 1.00 97.44 255 THR A CA 1
ATOM 1879 C C . THR A 1 255 ? 14.149 -8.417 -22.290 1.00 97.44 255 THR A C 1
ATOM 1881 O O . THR A 1 255 ? 13.172 -8.005 -21.681 1.00 97.44 255 THR A O 1
ATOM 1884 N N . ALA A 1 256 ? 14.245 -9.683 -22.704 1.00 97.69 256 ALA A N 1
ATOM 1885 C CA . ALA A 1 256 ? 13.192 -10.673 -22.481 1.00 97.69 256 ALA A CA 1
ATOM 1886 C C . ALA A 1 256 ? 12.943 -10.938 -20.984 1.00 97.69 256 ALA A C 1
ATOM 1888 O O . ALA A 1 256 ? 11.790 -10.999 -20.554 1.00 97.69 256 ALA A O 1
ATOM 1889 N N . ALA A 1 257 ? 14.010 -11.044 -20.183 1.00 97.75 257 ALA A N 1
ATOM 1890 C CA . ALA A 1 257 ? 13.894 -11.195 -18.732 1.00 97.75 257 ALA A CA 1
ATOM 1891 C C . ALA A 1 257 ? 13.316 -9.930 -18.076 1.00 97.75 257 ALA A C 1
ATOM 1893 O O . ALA A 1 257 ? 12.427 -10.033 -17.238 1.00 97.75 257 ALA A O 1
ATOM 1894 N N . TYR A 1 258 ? 13.753 -8.748 -18.521 1.00 97.75 258 TYR A N 1
ATOM 1895 C CA . TYR A 1 258 ? 13.255 -7.455 -18.037 1.00 97.75 258 TYR A CA 1
ATOM 1896 C C . TYR A 1 258 ? 11.756 -7.235 -18.311 1.00 97.75 258 TYR A C 1
ATOM 1898 O O . TYR A 1 258 ? 11.021 -6.722 -17.469 1.00 97.75 258 TYR A O 1
ATOM 1906 N N . GLN A 1 259 ? 11.283 -7.670 -19.482 1.00 97.25 259 GLN A N 1
ATOM 1907 C CA . GLN A 1 259 ? 9.881 -7.561 -19.913 1.00 97.25 259 GLN A CA 1
ATOM 1908 C C . GLN A 1 259 ? 8.956 -8.620 -19.297 1.00 97.25 259 GLN A C 1
ATOM 1910 O O . GLN A 1 259 ? 7.735 -8.532 -19.437 1.00 97.25 259 GLN A O 1
ATOM 1915 N N . THR A 1 260 ? 9.521 -9.632 -18.638 1.00 97.06 260 THR A N 1
ATOM 1916 C CA . THR A 1 260 ? 8.768 -10.648 -17.898 1.00 97.06 260 THR A CA 1
ATOM 1917 C C . THR A 1 260 ? 8.666 -10.226 -16.436 1.00 97.06 260 THR A C 1
ATOM 1919 O O . THR A 1 260 ? 9.586 -9.604 -15.910 1.00 97.06 260 THR A O 1
ATOM 1922 N N . ALA A 1 261 ? 7.562 -10.564 -15.765 1.00 96.88 261 ALA A N 1
ATOM 1923 C CA . ALA A 1 261 ? 7.420 -10.324 -14.333 1.00 96.88 261 ALA A CA 1
ATOM 1924 C C . ALA A 1 261 ? 8.592 -10.949 -13.555 1.00 96.88 261 ALA A C 1
ATOM 1926 O O . ALA A 1 261 ? 8.837 -12.156 -13.630 1.00 96.88 261 ALA A O 1
ATOM 1927 N N . HIS A 1 262 ? 9.312 -10.125 -12.803 1.00 97.88 262 HIS A N 1
ATOM 1928 C CA . HIS A 1 262 ? 10.460 -10.529 -11.997 1.00 97.88 262 HIS A CA 1
ATOM 1929 C C . HIS A 1 262 ? 10.483 -9.736 -10.685 1.00 97.88 262 HIS A C 1
ATOM 1931 O O . HIS A 1 262 ? 9.607 -8.912 -10.418 1.00 97.88 262 HIS A O 1
ATOM 1937 N N . ALA A 1 263 ? 11.444 -10.037 -9.812 1.00 96.62 263 ALA A N 1
ATOM 1938 C CA . ALA A 1 263 ? 11.480 -9.476 -8.470 1.00 96.62 263 ALA A CA 1
ATOM 1939 C C . ALA A 1 263 ? 12.814 -8.806 -8.143 1.00 96.62 263 ALA A C 1
ATOM 1941 O O . ALA A 1 263 ? 13.868 -9.429 -8.257 1.00 96.62 263 ALA A O 1
ATOM 1942 N N . LEU A 1 264 ? 12.742 -7.580 -7.628 1.00 97.31 264 LEU A N 1
ATOM 1943 C CA . LEU A 1 264 ? 13.863 -6.905 -6.984 1.00 97.31 264 LEU A CA 1
ATOM 1944 C C . LEU A 1 264 ? 13.767 -7.146 -5.483 1.00 97.31 264 LEU A C 1
ATOM 1946 O O . LEU A 1 264 ? 12.737 -6.859 -4.874 1.00 97.31 264 LEU A O 1
ATOM 1950 N N . THR A 1 265 ? 14.836 -7.668 -4.887 1.00 96.62 265 THR A N 1
ATOM 1951 C CA . THR A 1 265 ? 14.905 -7.918 -3.442 1.00 96.62 265 THR A CA 1
ATOM 1952 C C . THR A 1 265 ? 15.886 -6.951 -2.800 1.00 96.62 265 THR A C 1
ATOM 1954 O O . THR A 1 265 ? 17.070 -6.957 -3.126 1.00 96.62 265 THR A O 1
ATOM 1957 N N . LEU A 1 266 ? 15.397 -6.148 -1.861 1.00 96.88 266 LEU A N 1
ATOM 1958 C CA . LEU A 1 266 ? 16.206 -5.298 -1.002 1.00 96.88 266 LEU A CA 1
ATOM 1959 C C . LEU A 1 266 ? 16.278 -5.917 0.395 1.00 96.88 266 LEU A C 1
ATOM 1961 O O . LEU A 1 266 ? 15.255 -6.242 1.002 1.00 96.88 266 LEU A O 1
ATOM 1965 N N . THR A 1 267 ? 17.495 -6.045 0.918 1.00 96.94 267 THR A N 1
ATOM 1966 C CA . THR A 1 267 ? 17.765 -6.543 2.272 1.00 96.94 267 THR A CA 1
ATOM 1967 C C . THR A 1 267 ? 18.255 -5.383 3.136 1.00 96.94 267 THR A C 1
ATOM 1969 O O . THR A 1 267 ? 19.402 -4.957 2.975 1.00 96.94 267 THR A O 1
ATOM 1972 N N . PRO A 1 268 ? 17.418 -4.848 4.043 1.00 96.56 268 PRO A N 1
ATOM 1973 C CA . PRO A 1 268 ? 17.850 -3.849 5.010 1.00 96.56 268 PRO A CA 1
ATOM 1974 C C . PRO A 1 268 ? 19.045 -4.338 5.834 1.00 96.56 268 PRO A C 1
ATOM 1976 O O . PRO A 1 268 ? 18.978 -5.402 6.451 1.00 96.56 268 PRO A O 1
ATOM 1979 N N . ASN A 1 269 ? 20.121 -3.556 5.881 1.00 96.19 269 ASN A N 1
ATOM 1980 C CA . ASN A 1 269 ? 21.326 -3.875 6.659 1.00 96.19 269 ASN A CA 1
ATOM 1981 C C . ASN A 1 269 ? 21.616 -2.849 7.769 1.00 96.19 269 ASN A C 1
ATOM 1983 O O . ASN A 1 269 ? 22.577 -2.999 8.519 1.00 96.19 269 ASN A O 1
ATOM 1987 N N . GLN A 1 270 ? 20.769 -1.826 7.893 1.00 96.94 270 GLN A N 1
ATOM 1988 C CA . GLN A 1 270 ? 20.787 -0.849 8.972 1.00 96.94 270 GLN A CA 1
ATOM 1989 C C . GLN A 1 270 ? 19.364 -0.373 9.263 1.00 96.94 270 GLN A C 1
ATOM 1991 O O . GLN A 1 270 ? 18.494 -0.426 8.396 1.00 96.94 270 GLN A O 1
ATOM 1996 N N . ASN A 1 271 ? 19.125 0.146 10.471 1.00 95.75 271 ASN A N 1
ATOM 1997 C CA . ASN A 1 271 ? 17.85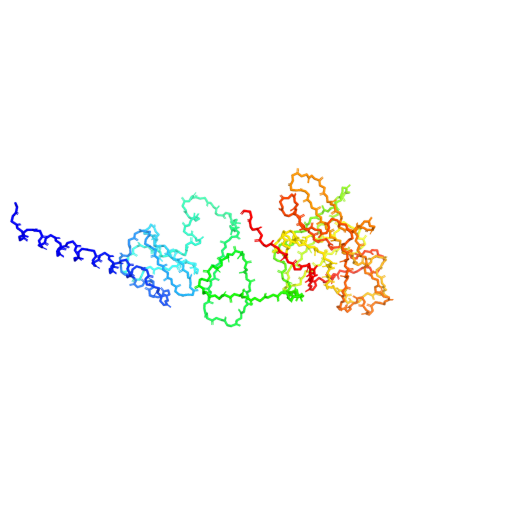4 0.798 10.819 1.00 95.75 271 ASN A CA 1
ATOM 1998 C C . ASN A 1 271 ? 16.604 -0.070 10.559 1.00 95.75 271 ASN A C 1
ATOM 2000 O O . ASN A 1 271 ? 15.523 0.455 10.287 1.00 95.75 271 ASN A O 1
ATOM 2004 N N . ASN A 1 272 ? 16.765 -1.392 10.619 1.00 94.88 272 ASN A N 1
ATOM 2005 C CA . ASN A 1 272 ? 15.786 -2.376 10.170 1.00 94.88 272 ASN A CA 1
ATOM 2006 C C . ASN A 1 272 ? 14.887 -2.910 11.294 1.00 94.88 272 ASN A C 1
ATOM 2008 O O . ASN A 1 272 ? 13.899 -3.581 11.009 1.00 94.88 272 ASN A O 1
ATOM 2012 N N . THR A 1 273 ? 15.164 -2.568 12.554 1.00 95.88 273 THR A N 1
ATOM 2013 C CA . THR A 1 273 ? 14.177 -2.679 13.635 1.00 95.88 273 THR A CA 1
ATOM 2014 C C . THR A 1 273 ? 13.141 -1.568 13.486 1.00 95.88 273 THR A C 1
ATOM 2016 O O . THR A 1 273 ? 13.480 -0.382 13.456 1.00 95.88 273 THR A O 1
ATOM 2019 N N . ILE A 1 274 ? 11.872 -1.952 13.383 1.00 95.06 274 ILE A N 1
ATOM 2020 C CA . ILE A 1 274 ? 10.761 -1.031 13.164 1.00 95.06 274 ILE A CA 1
ATOM 2021 C C . ILE A 1 274 ? 10.431 -0.279 14.460 1.00 95.06 274 ILE A C 1
ATOM 2023 O O . ILE A 1 274 ? 10.026 -0.886 15.445 1.00 95.06 274 ILE A O 1
ATOM 2027 N N . ASP A 1 275 ? 10.549 1.047 14.443 1.00 94.94 275 ASP A N 1
ATOM 2028 C CA . ASP A 1 275 ? 10.151 1.947 15.530 1.00 94.94 275 ASP A CA 1
ATOM 2029 C C . ASP A 1 275 ? 9.116 2.953 15.011 1.00 94.94 275 ASP A C 1
ATOM 2031 O O . ASP A 1 275 ? 9.427 4.032 14.500 1.00 94.94 275 ASP A O 1
ATOM 2035 N N . LYS A 1 276 ? 7.846 2.577 15.148 1.00 92.56 276 LYS A N 1
ATOM 2036 C CA . LYS A 1 276 ? 6.699 3.398 14.748 1.00 92.56 276 LYS A CA 1
ATOM 2037 C C . LYS A 1 276 ? 6.370 4.482 15.763 1.00 92.56 276 LYS A C 1
ATOM 2039 O O . LYS A 1 276 ? 5.447 5.254 15.507 1.00 92.56 276 LYS A O 1
ATOM 2044 N N . SER A 1 277 ? 7.062 4.570 16.899 1.00 93.25 277 SER A N 1
ATOM 2045 C CA . SER A 1 277 ? 6.893 5.698 17.819 1.00 93.25 277 SER A CA 1
ATOM 2046 C C . SER A 1 277 ? 7.536 6.943 17.219 1.00 93.25 277 SER A C 1
ATOM 2048 O O . SER A 1 277 ? 6.879 7.984 17.136 1.00 93.25 277 SER A O 1
ATOM 2050 N N . ASN A 1 278 ? 8.750 6.798 16.681 1.00 94.19 278 ASN A N 1
ATOM 2051 C CA . ASN A 1 278 ? 9.559 7.909 16.173 1.00 94.19 278 ASN A CA 1
ATOM 2052 C C . ASN A 1 278 ? 9.546 8.065 14.646 1.00 94.19 278 ASN A C 1
ATOM 2054 O O . ASN A 1 278 ? 9.763 9.174 14.143 1.00 94.19 278 ASN A O 1
ATOM 2058 N N . TYR A 1 279 ? 9.267 6.990 13.903 1.00 96.31 279 TYR A N 1
ATOM 2059 C CA . TYR A 1 279 ? 9.405 6.976 12.448 1.00 96.31 279 TYR A CA 1
ATOM 2060 C C . TYR A 1 279 ? 8.126 6.550 11.719 1.00 96.31 279 TYR A C 1
ATOM 2062 O O . TYR A 1 279 ? 7.258 5.883 12.284 1.00 96.31 279 TYR A O 1
ATOM 2070 N N . SER A 1 280 ? 8.036 6.951 10.452 1.00 94.00 280 SER A N 1
ATOM 2071 C CA . SER A 1 280 ? 7.194 6.326 9.430 1.00 94.00 280 SER A CA 1
ATOM 2072 C C . SER A 1 280 ? 8.073 5.658 8.373 1.00 94.00 280 SER A C 1
ATOM 2074 O O . SER A 1 280 ? 9.205 6.089 8.137 1.00 94.00 280 SER A O 1
ATOM 2076 N N . TYR A 1 281 ? 7.573 4.607 7.736 1.00 95.06 281 TYR A N 1
ATOM 2077 C CA . TYR A 1 281 ? 8.314 3.786 6.782 1.00 95.06 281 TYR A CA 1
ATOM 2078 C C . TYR A 1 281 ? 7.679 3.861 5.398 1.00 95.06 281 TYR A C 1
ATOM 2080 O O . TYR A 1 281 ? 6.458 3.860 5.252 1.00 95.06 281 TYR A O 1
ATOM 2088 N N . SER A 1 282 ? 8.508 3.900 4.361 1.00 94.75 282 SER A N 1
ATOM 2089 C CA . SER A 1 282 ? 8.054 3.911 2.970 1.00 94.75 282 SER A CA 1
ATOM 2090 C C . SER A 1 282 ? 9.010 3.142 2.072 1.00 94.75 282 SER A C 1
ATOM 2092 O O . SER A 1 282 ? 10.225 3.202 2.265 1.00 94.75 282 SER A O 1
ATOM 2094 N N . ILE A 1 283 ? 8.469 2.483 1.055 1.00 94.50 283 ILE A N 1
ATOM 2095 C CA . ILE A 1 283 ? 9.244 1.993 -0.085 1.00 94.50 283 ILE A CA 1
ATOM 2096 C C . ILE A 1 283 ? 9.153 3.027 -1.202 1.00 94.50 283 ILE A C 1
ATOM 2098 O O . ILE A 1 283 ? 8.078 3.574 -1.458 1.00 94.50 283 ILE A O 1
ATOM 2102 N N . GLN A 1 284 ? 10.281 3.304 -1.844 1.00 92.94 284 GLN A N 1
ATOM 2103 C CA . GLN A 1 284 ? 10.339 4.103 -3.057 1.00 92.94 284 GLN A CA 1
ATOM 2104 C C . GLN A 1 284 ? 10.728 3.209 -4.225 1.00 92.94 284 GLN A C 1
ATOM 2106 O O . GLN A 1 284 ? 11.650 2.402 -4.112 1.00 92.94 284 GLN A O 1
ATOM 2111 N N . ILE A 1 285 ? 9.997 3.333 -5.327 1.00 92.75 285 ILE A N 1
ATOM 2112 C CA . ILE A 1 285 ? 10.277 2.623 -6.574 1.00 92.75 285 ILE A CA 1
ATOM 2113 C C . ILE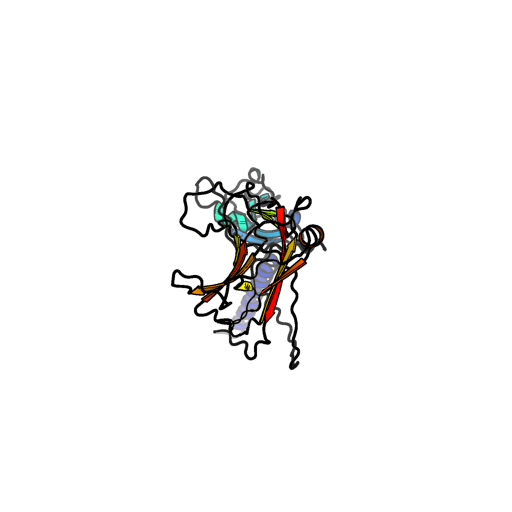 A 1 285 ? 10.473 3.684 -7.643 1.00 92.75 285 ILE A C 1
ATOM 2115 O O . ILE A 1 285 ? 9.546 4.446 -7.920 1.00 92.75 285 ILE A O 1
ATOM 2119 N N . TRP A 1 286 ? 11.671 3.753 -8.212 1.00 91.25 286 TRP A N 1
ATOM 2120 C CA . TRP A 1 286 ? 12.002 4.690 -9.281 1.00 91.25 286 TRP A CA 1
ATOM 2121 C C . TRP A 1 286 ? 11.882 4.012 -10.628 1.00 91.25 286 TRP A C 1
ATOM 2123 O O . TRP A 1 286 ? 12.303 2.866 -10.788 1.00 91.25 286 TRP A O 1
ATOM 2133 N N . ASN A 1 287 ? 11.316 4.740 -11.585 1.00 90.25 287 ASN A N 1
ATOM 2134 C CA . ASN A 1 287 ? 11.181 4.248 -12.943 1.00 90.25 287 ASN A CA 1
ATOM 2135 C C . ASN A 1 287 ? 12.552 4.103 -13.634 1.00 90.25 287 ASN A C 1
ATOM 2137 O O . ASN A 1 287 ? 13.5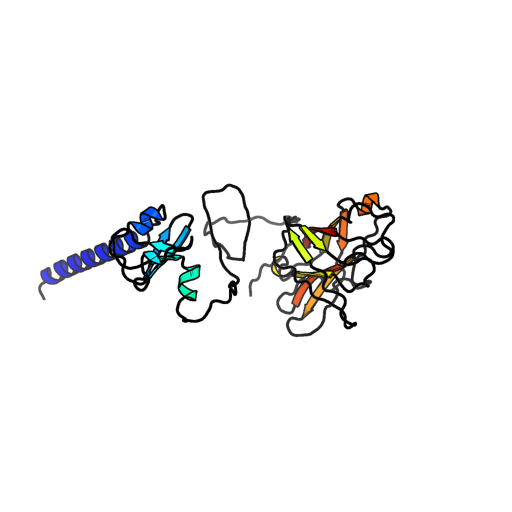44 4.712 -13.225 1.00 90.25 287 ASN A O 1
ATOM 2141 N N . GLU A 1 288 ? 12.582 3.318 -14.707 1.00 91.44 288 GLU A N 1
ATOM 2142 C CA . GLU A 1 288 ? 13.709 3.257 -15.639 1.00 91.44 288 GLU A CA 1
ATOM 2143 C C . GLU A 1 288 ? 13.960 4.602 -16.347 1.00 91.44 288 GLU A C 1
ATOM 2145 O O . GLU A 1 288 ? 13.054 5.433 -16.483 1.00 91.44 288 GLU A O 1
ATOM 2150 N N . TRP A 1 289 ? 15.189 4.823 -16.828 1.00 88.69 289 TRP A N 1
ATOM 2151 C CA . TRP A 1 289 ? 15.543 6.003 -17.628 1.00 88.69 289 TRP A CA 1
ATOM 2152 C C . TRP A 1 289 ? 16.758 5.772 -18.545 1.00 88.69 289 TRP A C 1
ATOM 2154 O O . TRP A 1 289 ? 17.479 4.770 -18.467 1.00 88.69 289 TRP A O 1
ATOM 2164 N N . GLY A 1 290 ? 16.990 6.750 -19.424 1.00 89.19 290 GLY A N 1
ATOM 2165 C CA . GLY A 1 290 ? 18.112 6.787 -20.360 1.00 89.19 290 GLY A CA 1
ATOM 2166 C C . GLY A 1 290 ? 17.819 6.074 -21.681 1.00 89.19 290 GLY A C 1
ATOM 2167 O O . GLY A 1 290 ? 16.669 5.927 -22.090 1.00 89.19 290 GLY A O 1
ATOM 2168 N N . THR A 1 291 ? 18.866 5.656 -22.392 1.00 91.25 291 THR A N 1
ATOM 2169 C CA . THR A 1 291 ? 18.717 4.957 -23.678 1.00 91.25 291 THR A CA 1
ATOM 2170 C C . THR A 1 291 ? 17.880 3.695 -23.495 1.00 91.25 291 THR A C 1
ATOM 2172 O O . THR A 1 291 ? 18.121 2.945 -22.554 1.00 91.25 291 THR A O 1
ATOM 2175 N N . ASN A 1 292 ? 16.942 3.465 -24.417 1.00 91.94 292 ASN A N 1
ATOM 2176 C CA . ASN A 1 292 ? 15.970 2.367 -24.446 1.00 91.94 292 ASN A CA 1
ATOM 2177 C C . ASN A 1 292 ? 14.869 2.375 -23.373 1.00 91.94 292 ASN A C 1
ATOM 2179 O O . ASN A 1 292 ? 14.041 1.478 -23.437 1.00 91.94 292 ASN A O 1
ATOM 2183 N N . SER A 1 293 ? 14.798 3.337 -22.442 1.00 90.69 293 SER A N 1
ATOM 2184 C CA . SER A 1 293 ? 13.687 3.383 -21.472 1.00 90.69 293 SER A CA 1
ATOM 2185 C C . SER A 1 293 ? 12.340 3.593 -22.168 1.00 90.69 293 SER A C 1
ATOM 2187 O O . SER A 1 293 ? 12.242 4.464 -23.044 1.00 90.69 293 SER A O 1
ATOM 2189 N N . LEU A 1 294 ? 11.302 2.880 -21.737 1.00 89.12 294 LEU A N 1
ATOM 2190 C CA . LEU A 1 294 ? 9.944 3.023 -22.246 1.00 89.12 294 LEU A CA 1
ATOM 2191 C C . LEU A 1 294 ? 8.980 3.498 -21.152 1.00 89.12 294 LEU A C 1
ATOM 2193 O O . LEU A 1 294 ? 9.331 3.793 -20.013 1.00 89.12 294 LEU A O 1
ATOM 2197 N N . LEU A 1 295 ? 7.724 3.666 -21.549 1.00 86.69 295 LEU A N 1
ATOM 2198 C CA . LEU A 1 295 ? 6.622 3.935 -20.634 1.00 86.69 295 LEU A CA 1
ATOM 2199 C C . LEU A 1 295 ? 5.914 2.629 -20.334 1.00 86.69 295 LEU A C 1
ATOM 2201 O O . LEU A 1 295 ? 5.861 1.757 -21.198 1.00 86.69 295 LEU A O 1
ATOM 2205 N N . GLY A 1 296 ? 5.286 2.533 -19.166 1.00 85.56 296 GLY A N 1
ATOM 2206 C CA . GLY A 1 296 ? 4.510 1.348 -18.818 1.00 85.56 296 GLY A CA 1
ATOM 2207 C C . GLY A 1 296 ? 5.260 0.318 -17.981 1.00 85.56 296 GLY A C 1
ATOM 2208 O O . GLY A 1 296 ? 4.903 -0.854 -18.034 1.00 85.56 296 GLY A O 1
ATOM 2209 N N . LEU A 1 297 ? 6.257 0.734 -17.189 1.00 89.44 297 LEU A N 1
ATOM 2210 C CA . LEU A 1 297 ? 6.721 -0.076 -16.062 1.00 89.44 297 LEU A CA 1
ATOM 2211 C C . LEU A 1 297 ? 5.525 -0.382 -15.151 1.00 89.44 297 LEU A C 1
ATOM 2213 O O . LEU A 1 297 ? 4.808 0.532 -14.725 1.00 89.44 297 LEU A O 1
ATOM 2217 N N . GLN A 1 298 ? 5.341 -1.662 -14.849 1.00 91.50 298 GLN A N 1
ATOM 2218 C CA . GLN A 1 298 ? 4.290 -2.151 -13.970 1.00 91.50 298 GLN A CA 1
ATOM 2219 C C . GLN A 1 298 ? 4.883 -2.577 -12.630 1.00 91.50 298 GLN A C 1
ATOM 2221 O O . GLN A 1 298 ? 5.854 -3.332 -12.583 1.00 91.50 298 GLN A O 1
ATOM 2226 N N . VAL A 1 299 ? 4.267 -2.127 -11.535 1.00 92.12 299 VAL A N 1
ATOM 2227 C CA . VAL A 1 299 ? 4.502 -2.675 -10.191 1.00 92.12 299 VAL A CA 1
ATOM 2228 C C . VAL A 1 299 ? 3.336 -3.599 -9.861 1.00 92.12 299 VAL A C 1
ATOM 2230 O O . VAL A 1 299 ? 2.203 -3.139 -9.709 1.00 92.12 299 VAL A O 1
ATOM 2233 N N . LEU A 1 300 ? 3.625 -4.897 -9.787 1.00 91.88 300 LEU A N 1
ATOM 2234 C CA . LEU A 1 300 ? 2.636 -5.974 -9.679 1.00 91.88 300 LEU A CA 1
ATOM 2235 C C . LEU A 1 300 ? 2.351 -6.372 -8.227 1.00 91.88 300 LEU A C 1
ATOM 2237 O O . LEU A 1 300 ? 1.284 -6.893 -7.917 1.00 91.88 300 LEU A O 1
ATOM 2241 N N . GLY A 1 301 ? 3.310 -6.157 -7.326 1.00 90.38 301 GLY A N 1
ATOM 2242 C CA . GLY A 1 301 ? 3.147 -6.523 -5.926 1.00 90.38 301 GLY A CA 1
ATOM 2243 C C . GLY A 1 301 ? 4.355 -6.191 -5.066 1.00 90.38 301 GLY A C 1
ATOM 2244 O O . GLY A 1 301 ? 5.452 -5.933 -5.560 1.00 90.38 301 GLY A O 1
ATOM 2245 N N . LEU A 1 302 ? 4.141 -6.224 -3.755 1.00 93.00 302 LEU A N 1
ATOM 2246 C CA . LEU A 1 302 ? 5.174 -6.077 -2.737 1.00 93.00 302 LEU A CA 1
ATOM 2247 C C . LEU A 1 302 ? 5.131 -7.283 -1.802 1.00 93.00 302 LEU A C 1
ATOM 2249 O O . LEU A 1 302 ? 4.076 -7.852 -1.572 1.00 93.00 302 LEU A O 1
ATOM 2253 N N . GLU A 1 303 ? 6.260 -7.684 -1.246 1.00 94.75 303 GLU A N 1
ATOM 2254 C CA . GLU A 1 303 ? 6.336 -8.741 -0.242 1.00 94.75 303 GLU A CA 1
ATOM 2255 C C . GLU A 1 303 ? 7.320 -8.296 0.843 1.00 94.75 303 GLU A C 1
ATOM 2257 O O . GLU A 1 303 ? 8.457 -7.920 0.554 1.00 94.75 303 GLU A O 1
ATOM 2262 N N . LEU A 1 304 ? 6.865 -8.285 2.097 1.00 94.75 304 LEU A N 1
ATOM 2263 C CA . LEU A 1 304 ? 7.661 -7.884 3.256 1.00 94.75 304 LEU A CA 1
ATOM 2264 C C . LEU A 1 304 ? 7.970 -9.125 4.089 1.00 94.75 304 LEU A C 1
ATOM 2266 O O . LEU A 1 304 ? 7.061 -9.850 4.484 1.00 94.75 304 LEU A O 1
ATOM 2270 N N . THR A 1 305 ? 9.244 -9.346 4.400 1.00 95.12 305 THR A N 1
ATOM 2271 C CA . THR A 1 305 ? 9.661 -10.362 5.372 1.00 95.12 305 THR A CA 1
ATOM 2272 C C . THR A 1 305 ? 10.141 -9.663 6.631 1.00 95.12 305 THR A C 1
ATOM 2274 O O . THR A 1 305 ? 11.043 -8.826 6.580 1.00 95.12 305 THR A O 1
ATOM 2277 N N . HIS A 1 306 ? 9.548 -10.011 7.767 1.00 92.06 306 HIS A N 1
ATOM 2278 C CA . HIS A 1 306 ? 9.944 -9.504 9.072 1.00 92.06 306 HIS A CA 1
ATOM 2279 C C . HIS A 1 306 ? 10.034 -10.642 10.090 1.00 92.06 306 HIS A C 1
ATOM 2281 O O . HIS A 1 306 ? 9.415 -11.694 9.920 1.00 92.06 306 HIS A O 1
ATOM 2287 N N . SER A 1 307 ? 10.791 -10.433 11.167 1.00 88.38 307 SER A N 1
ATOM 2288 C CA . SER A 1 307 ? 10.843 -11.381 12.276 1.00 88.38 307 SER A CA 1
ATOM 2289 C C . SER A 1 307 ? 9.462 -11.583 12.901 1.00 88.38 307 SER A C 1
ATOM 2291 O O . SER A 1 307 ? 8.569 -10.731 12.805 1.00 88.38 307 SER A O 1
ATOM 2293 N N . ASN A 1 308 ? 9.311 -12.699 13.615 1.00 77.38 308 ASN A N 1
ATOM 2294 C CA . ASN A 1 308 ? 8.214 -12.837 14.560 1.00 77.38 308 ASN A CA 1
ATOM 2295 C C . ASN A 1 308 ? 8.311 -11.714 15.603 1.00 77.38 308 ASN A C 1
ATOM 2297 O O . ASN A 1 308 ? 9.404 -11.354 16.052 1.00 77.38 308 ASN A O 1
ATOM 2301 N N . ILE A 1 309 ? 7.163 -11.152 15.970 1.00 72.69 309 ILE A N 1
ATOM 2302 C CA . ILE A 1 309 ? 7.076 -10.177 17.051 1.00 72.69 309 ILE A CA 1
ATOM 2303 C C . ILE A 1 309 ? 7.211 -10.972 18.349 1.00 72.69 309 ILE A C 1
ATOM 2305 O O . ILE A 1 309 ? 6.344 -11.788 18.653 1.00 72.69 309 ILE A O 1
ATOM 2309 N N . GLN A 1 310 ? 8.301 -10.775 19.093 1.00 63.22 310 GLN A N 1
ATOM 2310 C CA . GLN A 1 310 ? 8.465 -11.443 20.389 1.00 63.22 310 GLN A CA 1
ATOM 2311 C C . GLN A 1 310 ? 7.476 -10.909 21.434 1.00 63.22 310 GLN A C 1
ATOM 2313 O O . GLN A 1 310 ? 7.119 -11.634 22.356 1.00 63.22 310 GLN A O 1
ATOM 2318 N N . ASP A 1 311 ? 7.011 -9.665 21.275 1.00 61.66 311 ASP A N 1
ATOM 2319 C CA . ASP A 1 311 ? 6.092 -9.024 22.209 1.00 61.66 311 ASP A CA 1
ATOM 2320 C C . ASP A 1 311 ? 5.203 -7.983 21.501 1.00 61.66 311 ASP A C 1
ATOM 2322 O O . ASP A 1 311 ? 5.687 -6.961 21.011 1.00 61.66 311 ASP A O 1
ATOM 2326 N N . MET A 1 312 ? 3.895 -8.248 21.404 1.00 56.91 312 MET A N 1
ATOM 2327 C CA . MET A 1 312 ? 2.916 -7.286 20.882 1.00 56.91 312 MET A CA 1
ATOM 2328 C C . MET A 1 312 ? 2.455 -6.345 22.002 1.00 56.91 312 MET A C 1
ATOM 2330 O O . MET A 1 312 ? 1.285 -6.363 22.388 1.00 56.91 312 MET A O 1
ATOM 2334 N N . ARG A 1 313 ? 3.350 -5.505 22.532 1.00 56.91 313 ARG A N 1
ATOM 2335 C CA . ARG A 1 313 ? 2.908 -4.414 23.414 1.00 56.91 313 ARG A CA 1
ATOM 2336 C C . ARG A 1 313 ? 2.292 -3.319 22.561 1.00 56.91 313 ARG A C 1
ATOM 2338 O O . ARG A 1 313 ? 2.986 -2.617 21.825 1.00 56.91 313 ARG A O 1
ATOM 2345 N N . PHE A 1 314 ? 0.975 -3.201 22.646 1.00 56.88 314 PHE A N 1
ATOM 2346 C CA . PHE A 1 314 ? 0.302 -1.973 22.260 1.00 56.88 314 PHE A CA 1
ATOM 2347 C C . PHE A 1 314 ? 0.633 -0.909 23.322 1.00 56.88 314 PHE A C 1
ATOM 2349 O O . PHE A 1 314 ? 0.657 -1.262 24.504 1.00 56.88 314 PHE A O 1
ATOM 2356 N N . PRO A 1 315 ? 0.965 0.331 22.923 1.00 54.31 315 PRO A N 1
ATOM 2357 C CA . PRO A 1 315 ? 1.100 1.436 23.866 1.00 54.31 315 PRO A CA 1
ATOM 2358 C C . PRO A 1 315 ? -0.216 1.710 24.602 1.00 54.31 315 PRO A C 1
ATOM 2360 O O . PRO A 1 315 ? -1.291 1.444 24.010 1.00 54.31 315 PRO A O 1
#

Secondary structure (DSSP, 8-state):
--THHHHHHHHHHHHHHHHHHHHHHHHHSPBSSHHHHHT-SSPPTT-EEEETTTEEEEEETTS-GGG--STTEEE-TTS-S-EEEEHHHHTTGGG-SPPP----S------TT-S-----------------------------PPP--TTEE------SS----PEEEEETTEEEEE--TT--S--EEEEE-TTT--TT-BEEEEEEEEEPPTT-SS--SB--EEEEEEEETTSS-EEESSSSSSSEEP--SSHHHHHS-EEEEE---SS-B--TTTEEEEEEEEPPBSTT--S--EEEEEEEEE---S-----

pLDDT: mean 74.11, std 24.59, range [26.09, 98.06]

Radius of gyration: 28.51 Å; chains: 1; bounding box: 77×48×81 Å

Organism: NCBI:txid1391654

Sequence (315 aa):
MPYEALADRTAWLKAQLEAQIAATNAILTPLASLAALAAIPSPTNRTVRFVDSFGFFIFDSTKSAGDADDPFSVAASDGTSGLWLHELFATFNAAGGIPRMT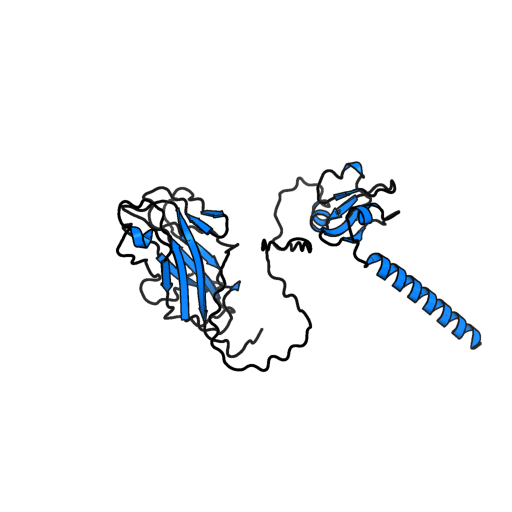IAKDLIVMNPGYPVFQTYRSSVKCLSLHDYRITELNQTRSRSASFVPSYASSSLFGGGPAPSTGDASFADGVFTFKNAPGAPFTQGISINLDPYVHNGALLSSVKAQVQGAAAHAGLPTSQVSVGVFRKAKFTAGLTSLVSTGDFVTDAQATTAAYQTAHALTLTPNQNNTIDKSNYSYSIQIWNEWGTNSLLGLQVLGLELTHSNIQDMRFP

Foldseek 3Di:
DDPVVVVVVVVVVVVVVVVVVVVVCVLADEAADLVSVLADPPDDFQRWHHHAQLGIWGKHQVAALVVQPDPQWHHRPNPRGIITGRPLCPVPPPPPDDDDDDPDDDDDRDGPPDPDDPDPDDDDPPPPPDDDPPPDDDDQDFDDDFDQQPDWDWDFPDPDDDDPDFDWDDDPSKIWTGDDAADPFRTKIKGWCQVPDAAQKFFFKKKWWKAAAPPQPWDFPFAKKKWKWKDFPPDPDTDTLAPPPRIDTDDDPTPVSRRDTDMDMDGRPHPRRDHPVGITMIMIMIHGHDPRHDTTIITRGMGIRIGDDPDRDDD